Protein AF-0000000082576810 (afdb_homodimer)

InterPro domains:
  IPR002177 DNA-binding protein Dps [PIRSF005900] (5-161)
  IPR002177 DNA-binding protein Dps [PR01346] (44-60)
  IPR002177 DNA-binding protein Dps [PR01346] (68-84)
  IPR002177 DNA-binding protein Dps [PR01346] (140-158)
  IPR002177 DNA-binding protein Dps [PTHR42932] (6-163)
  IPR002177 DNA-binding protein Dps [cd01043] (24-160)
  IPR008331 Ferritin/DPS domain [PF00210] (24-158)
  IPR009078 Ferritin-like superfamily [SSF47240] (5-160)
  IPR012347 Ferritin-like [G3DSA:1.20.1260.10] (1-162)

Structure (mmCIF, N/CA/C/O backbone):
data_AF-0000000082576810-model_v1
#
loop_
_entity.id
_entity.type
_entity.pdbx_description
1 polymer 'Starvation-inducible DNA-binding protein'
#
loop_
_atom_site.group_PDB
_atom_site.id
_atom_site.type_symbol
_atom_site.label_atom_id
_atom_site.label_alt_id
_atom_site.label_comp_id
_atom_site.label_asym_id
_atom_site.label_entity_id
_atom_site.label_seq_id
_atom_site.pdbx_PDB_ins_code
_atom_site.Cartn_x
_atom_site.Cartn_y
_atom_site.Cartn_z
_atom_site.occupancy
_atom_site.B_iso_or_equiv
_atom_site.auth_seq_id
_atom_site.auth_comp_id
_atom_site.auth_asym_id
_atom_site.auth_atom_id
_atom_site.pdbx_PDB_model_num
ATOM 1 N N . MET A 1 1 ? -1.787 12.042 24.181 1 41.27 1 MET A N 1
ATOM 2 C CA . MET A 1 1 ? -1.319 11.95 22.801 1 41.27 1 MET A CA 1
ATOM 3 C C . MET A 1 1 ? -0.187 12.938 22.543 1 41.27 1 MET A C 1
ATOM 5 O O . MET A 1 1 ? -0.233 14.077 23.01 1 41.27 1 MET A O 1
ATOM 9 N N . ALA A 1 2 ? 1.013 12.496 22.437 1 51.39 2 ALA A N 1
ATOM 10 C CA . ALA A 1 2 ? 2.207 13.335 22.383 1 51.39 2 ALA A CA 1
ATOM 11 C C . ALA A 1 2 ? 2.024 14.488 21.4 1 51.39 2 ALA A C 1
ATOM 13 O O . ALA A 1 2 ? 1.321 14.35 20.396 1 51.39 2 ALA A O 1
ATOM 14 N N . ASP A 1 3 ? 2.165 15.624 21.831 1 74.78 3 ASP A N 1
ATOM 15 C CA . ASP A 1 3 ? 2.105 16.857 21.053 1 74.78 3 ASP A CA 1
ATOM 16 C C . ASP A 1 3 ? 2.85 16.707 19.728 1 74.78 3 ASP A C 1
ATOM 18 O O . ASP A 1 3 ? 3.91 16.081 19.674 1 74.78 3 ASP A O 1
ATOM 22 N N . THR A 1 4 ? 2.116 16.967 18.648 1 85.6 4 THR A N 1
ATOM 23 C CA . THR A 1 4 ? 2.743 16.996 17.331 1 85.6 4 THR A CA 1
ATOM 24 C C . THR A 1 4 ? 4.016 17.837 17.355 1 85.6 4 THR A C 1
ATOM 26 O O . THR A 1 4 ? 4.037 18.924 17.935 1 85.6 4 THR A O 1
ATOM 29 N N . ASN A 1 5 ? 5.098 17.292 16.844 1 89.56 5 ASN A N 1
ATOM 30 C CA . ASN A 1 5 ? 6.342 18.045 16.719 1 89.56 5 ASN A CA 1
ATOM 31 C C . ASN A 1 5 ? 6.107 19.416 16.092 1 89.56 5 ASN A C 1
ATOM 33 O O . ASN A 1 5 ? 5.365 19.538 15.115 1 89.56 5 ASN A O 1
ATOM 37 N N . ALA A 1 6 ? 6.665 20.428 16.656 1 89.07 6 ALA A N 1
ATOM 38 C CA . ALA A 1 6 ? 6.466 21.814 16.24 1 89.07 6 ALA A CA 1
ATOM 39 C C . ALA A 1 6 ? 6.733 21.982 14.747 1 89.07 6 ALA A C 1
ATOM 41 O O . ALA A 1 6 ? 6.08 22.788 14.081 1 89.07 6 ALA A O 1
ATOM 42 N N . ALA A 1 7 ? 7.652 21.188 14.205 1 88.99 7 ALA A N 1
ATOM 43 C CA . ALA A 1 7 ? 8.032 21.286 12.799 1 88.99 7 ALA A CA 1
ATOM 44 C C . ALA A 1 7 ? 6.885 20.855 11.889 1 88.99 7 ALA A C 1
ATOM 46 O O . ALA A 1 7 ? 6.867 21.187 10.702 1 88.99 7 ALA A O 1
ATOM 47 N N . LEU A 1 8 ? 5.934 20.176 12.481 1 92.68 8 LEU A N 1
ATOM 48 C CA . LEU A 1 8 ? 4.857 19.613 11.675 1 92.68 8 LEU A CA 1
ATOM 49 C C . LEU A 1 8 ? 3.532 20.304 11.978 1 92.68 8 LEU A C 1
ATOM 51 O O . LEU A 1 8 ? 2.483 19.893 11.476 1 92.68 8 LEU A O 1
ATOM 55 N N . ARG A 1 9 ? 3.578 21.342 12.681 1 89.71 9 ARG A N 1
ATOM 56 C CA . ARG A 1 9 ? 2.36 22.042 13.078 1 89.71 9 ARG A CA 1
ATOM 57 C C . ARG A 1 9 ? 1.916 23.022 11.998 1 89.71 9 ARG A C 1
ATOM 59 O O . ARG A 1 9 ? 2.03 24.238 12.171 1 89.71 9 ARG A O 1
ATOM 66 N N . THR A 1 10 ? 1.363 22.499 10.963 1 90.97 10 THR A N 1
ATOM 67 C CA . THR A 1 10 ? 0.823 23.337 9.898 1 90.97 10 THR A CA 1
ATOM 68 C C . THR A 1 10 ? -0.289 24.237 10.429 1 90.97 10 THR A C 1
ATOM 70 O O . THR A 1 10 ? -1.183 23.774 11.14 1 90.97 10 THR A O 1
ATOM 73 N N . PRO A 1 11 ? -0.239 25.536 10.136 1 91.94 11 PRO A N 1
ATOM 74 C CA . PRO A 1 11 ? -1.278 26.439 10.637 1 91.94 11 PRO A CA 1
ATOM 75 C C . PRO A 1 11 ? -2.671 26.076 10.128 1 91.94 11 PRO A C 1
ATOM 77 O O . PRO A 1 11 ? -2.82 25.647 8.981 1 91.94 11 PRO A O 1
ATOM 80 N N . THR A 1 12 ? -3.654 26.168 10.998 1 92.68 12 THR A N 1
ATOM 81 C CA . THR A 1 12 ? -5.059 25.934 10.683 1 92.68 12 THR A CA 1
ATOM 82 C C . THR A 1 12 ? -5.96 26.825 11.533 1 92.68 12 THR A C 1
ATOM 84 O O . THR A 1 12 ? -5.585 27.221 12.638 1 92.68 12 THR A O 1
ATOM 87 N N . ASP A 1 13 ? -7.072 27.222 10.934 1 93.89 13 ASP A N 1
ATOM 88 C CA . ASP A 1 13 ? -8.014 28.061 11.668 1 93.89 13 ASP A CA 1
ATOM 89 C C . ASP A 1 13 ? -8.951 27.215 12.527 1 93.89 13 ASP A C 1
ATOM 91 O O . ASP A 1 13 ? -9.79 27.752 13.252 1 93.89 13 ASP A O 1
ATOM 95 N N . LEU A 1 14 ? -8.824 25.889 12.463 1 93.15 14 LEU A N 1
ATOM 96 C CA . LEU A 1 14 ? -9.663 24.981 13.237 1 93.15 14 LEU A CA 1
ATOM 97 C C . LEU A 1 14 ? -9.187 24.902 14.684 1 93.15 14 LEU A C 1
ATOM 99 O O . LEU A 1 14 ? -7.986 24.986 14.952 1 93.15 14 LEU A O 1
ATOM 103 N N . ASN A 1 15 ? -10.168 24.693 15.509 1 92.67 15 ASN A N 1
ATOM 104 C CA . ASN A 1 15 ? -9.814 24.411 16.896 1 92.67 15 ASN A CA 1
ATOM 105 C C . ASN A 1 15 ? -8.946 23.161 17.01 1 92.67 15 ASN A C 1
ATOM 107 O O . ASN A 1 15 ? -9.243 22.135 16.396 1 92.67 15 ASN A O 1
ATOM 111 N N . ARG A 1 16 ? -7.997 23.206 17.815 1 88.37 16 ARG A N 1
ATOM 112 C CA . ARG A 1 16 ? -6.981 22.16 17.88 1 88.37 16 ARG A CA 1
ATOM 113 C C . ARG A 1 16 ? -7.595 20.825 18.287 1 88.37 16 ARG A C 1
ATOM 115 O O . ARG A 1 16 ? -7.29 19.788 17.693 1 88.37 16 ARG A O 1
ATOM 122 N N . ASN A 1 17 ? -8.416 20.848 19.265 1 88.7 17 ASN A N 1
ATOM 123 C CA . ASN A 1 17 ? -9.02 19.614 19.757 1 88.7 17 ASN A CA 1
ATOM 124 C C . ASN A 1 17 ? -9.948 18.992 18.718 1 88.7 17 ASN A C 1
ATOM 126 O O . ASN A 1 17 ? -9.985 17.769 18.566 1 88.7 17 ASN A O 1
ATOM 130 N N . ASP A 1 18 ? -10.659 19.802 18.049 1 92.52 18 ASP A N 1
ATOM 131 C CA . ASP A 1 18 ? -11.576 19.33 17.016 1 92.52 18 ASP A CA 1
ATOM 132 C C . ASP A 1 18 ? -10.813 18.767 15.819 1 92.52 18 ASP A C 1
ATOM 134 O O . ASP A 1 18 ? -11.168 17.711 15.291 1 92.52 18 ASP A O 1
ATOM 138 N N . ALA A 1 19 ? -9.74 19.476 15.471 1 93.29 19 ALA A N 1
ATOM 139 C CA . ALA A 1 19 ? -8.92 19.01 14.356 1 93.29 19 ALA A CA 1
ATOM 140 C C . ALA A 1 19 ? -8.294 17.653 14.663 1 93.29 19 ALA A C 1
ATOM 142 O O . ALA A 1 19 ? -8.142 16.816 13.771 1 93.29 19 ALA A O 1
ATOM 143 N N . LYS A 1 20 ? -8.023 17.446 15.894 1 95.39 20 LYS A N 1
ATOM 144 C CA . LYS A 1 20 ? -7.429 16.177 16.307 1 95.39 20 LYS A CA 1
ATOM 145 C C . LYS A 1 20 ? -8.434 15.035 16.187 1 95.39 20 LYS A C 1
ATOM 147 O O . LYS A 1 20 ? -8.077 13.927 15.783 1 95.39 20 LYS A O 1
ATOM 152 N N . SER A 1 21 ? -9.633 15.295 16.563 1 97.04 21 SER A N 1
ATOM 153 C CA . SER A 1 21 ? -10.67 14.274 16.447 1 97.04 21 SER A CA 1
ATOM 154 C C . SER A 1 21 ? -10.889 13.872 14.992 1 97.04 21 SER A C 1
ATOM 156 O O . SER A 1 21 ? -11.045 12.688 14.687 1 97.04 21 SER A O 1
ATOM 158 N N . VAL A 1 22 ? -10.86 14.829 14.091 1 98.26 22 VAL A N 1
ATOM 159 C CA . VAL A 1 22 ? -11.007 14.567 12.663 1 98.26 22 VAL A CA 1
ATOM 160 C C . VAL A 1 22 ? -9.813 13.759 12.16 1 98.26 22 VAL A C 1
ATOM 162 O O . VAL A 1 22 ? -9.981 12.778 11.432 1 98.26 22 VAL A O 1
ATOM 165 N N . ALA A 1 23 ? -8.653 14.152 12.568 1 98.33 23 ALA A N 1
ATOM 166 C CA . ALA A 1 23 ? -7.428 13.478 12.148 1 98.33 23 ALA A CA 1
ATOM 167 C C . ALA A 1 23 ? -7.424 12.019 12.594 1 98.33 23 ALA A C 1
ATOM 169 O O . ALA A 1 23 ? -7.013 11.134 11.84 1 98.33 23 ALA A O 1
ATOM 170 N N . ASP A 1 24 ? -7.885 11.808 13.8 1 98.3 24 ASP A N 1
ATOM 171 C CA . ASP A 1 24 ? -7.943 10.444 14.316 1 98.3 24 ASP A CA 1
ATOM 172 C C . ASP A 1 24 ? -8.883 9.58 13.479 1 98.3 24 ASP A C 1
ATOM 174 O O . ASP A 1 24 ? -8.558 8.436 13.153 1 98.3 24 ASP A O 1
ATOM 178 N N . ALA A 1 25 ? -9.995 10.105 13.156 1 98.67 25 ALA A N 1
ATOM 179 C CA . ALA A 1 25 ? -10.958 9.382 12.33 1 98.67 25 ALA A CA 1
ATOM 180 C C . ALA A 1 25 ? -10.399 9.126 10.933 1 98.67 25 ALA A C 1
ATOM 182 O O . ALA A 1 25 ? -10.547 8.028 10.39 1 98.67 25 ALA A O 1
ATOM 183 N N . LEU A 1 26 ? -9.732 10.122 10.358 1 98.85 26 LEU A N 1
ATOM 184 C CA . LEU A 1 26 ? -9.121 9.992 9.04 1 98.85 26 LEU A CA 1
ATOM 185 C C . LEU A 1 26 ? -8.024 8.933 9.052 1 98.85 26 LEU A C 1
ATOM 187 O O . LEU A 1 26 ? -7.92 8.13 8.122 1 98.85 26 LEU A O 1
ATOM 191 N N . ASN A 1 27 ? -7.225 8.919 10.069 1 98.82 27 ASN A N 1
ATOM 192 C CA . ASN A 1 27 ? -6.135 7.952 10.147 1 98.82 27 ASN A CA 1
ATOM 193 C C . ASN A 1 27 ? -6.659 6.526 10.291 1 98.82 27 ASN A C 1
ATOM 195 O O . ASN A 1 27 ? -6.069 5.587 9.755 1 98.82 27 ASN A O 1
ATOM 199 N N . SER A 1 28 ? -7.736 6.395 11.056 1 98.73 28 SER A N 1
ATOM 200 C CA . SER A 1 28 ? -8.369 5.083 11.138 1 98.73 28 SER A CA 1
ATOM 201 C C . SER A 1 28 ? -8.875 4.627 9.773 1 98.73 28 SER A C 1
ATOM 203 O O . SER A 1 28 ? -8.648 3.484 9.371 1 98.73 28 SER A O 1
ATOM 205 N N . ALA A 1 29 ? -9.522 5.504 9.08 1 98.88 29 ALA A N 1
ATOM 206 C CA . ALA A 1 29 ? -10.026 5.191 7.745 1 98.88 29 ALA A CA 1
ATOM 207 C C . ALA A 1 29 ? -8.881 4.893 6.782 1 98.88 29 ALA A C 1
ATOM 209 O O . ALA A 1 29 ? -8.986 3.996 5.942 1 98.88 29 ALA A O 1
ATOM 210 N N . LEU A 1 30 ? -7.786 5.672 6.856 1 98.92 30 LEU A N 1
ATOM 211 C CA . LEU A 1 30 ? -6.616 5.462 6.01 1 98.92 30 LEU A CA 1
ATOM 212 C C . LEU A 1 30 ? -6.027 4.073 6.232 1 98.92 30 LEU A C 1
ATOM 214 O O . LEU A 1 30 ? -5.7 3.372 5.272 1 98.92 30 LEU A O 1
ATOM 218 N N . ALA A 1 31 ? -5.928 3.646 7.474 1 98.91 31 ALA A N 1
ATOM 219 C CA . ALA A 1 31 ? -5.425 2.312 7.789 1 98.91 31 ALA A CA 1
ATOM 220 C C . ALA A 1 31 ? -6.316 1.232 7.181 1 98.91 31 ALA A C 1
ATOM 222 O O . ALA A 1 31 ? -5.82 0.262 6.603 1 98.91 31 ALA A O 1
ATOM 223 N N . ASP A 1 32 ? -7.597 1.469 7.301 1 98.9 32 ASP A N 1
ATOM 224 C CA . ASP A 1 32 ? -8.545 0.517 6.729 1 98.9 32 ASP A CA 1
ATOM 225 C C . ASP A 1 32 ? -8.457 0.503 5.205 1 98.9 32 ASP A C 1
ATOM 227 O O . ASP A 1 32 ? -8.646 -0.54 4.576 1 98.9 32 ASP A O 1
ATOM 231 N N . CYS A 1 33 ? -8.215 1.635 4.581 1 98.92 33 CYS A N 1
ATOM 232 C CA . CYS A 1 33 ? -8.038 1.674 3.134 1 98.92 33 CYS A CA 1
ATOM 233 C C . CYS A 1 33 ? -6.839 0.835 2.708 1 98.92 33 CYS A C 1
ATOM 235 O O . CYS A 1 33 ? -6.92 0.073 1.743 1 98.92 33 CYS A O 1
ATOM 237 N N . PHE A 1 34 ? -5.728 0.928 3.403 1 98.9 34 PHE A N 1
ATOM 238 C CA . PHE A 1 34 ? -4.556 0.128 3.069 1 98.9 34 PHE A CA 1
ATOM 239 C C . PHE A 1 34 ? -4.836 -1.356 3.277 1 98.9 34 PHE A C 1
ATOM 241 O O . PHE A 1 34 ? -4.443 -2.188 2.457 1 98.9 34 PHE A O 1
ATOM 248 N N . ALA A 1 35 ? -5.503 -1.703 4.365 1 98.88 35 ALA A N 1
ATOM 249 C CA . ALA A 1 35 ? -5.856 -3.095 4.628 1 98.88 35 ALA A CA 1
ATOM 250 C C . ALA A 1 35 ? -6.771 -3.645 3.538 1 98.88 35 ALA A C 1
ATOM 252 O O . ALA A 1 35 ? -6.568 -4.761 3.052 1 98.88 35 ALA A O 1
ATOM 253 N N . LEU A 1 36 ? -7.779 -2.862 3.191 1 98.93 36 LEU A N 1
ATOM 254 C CA . LEU A 1 36 ? -8.727 -3.287 2.166 1 98.93 36 LEU A CA 1
ATOM 255 C C . LEU A 1 36 ? -8.046 -3.392 0.806 1 98.93 36 LEU A C 1
ATOM 257 O O . LEU A 1 36 ? -8.326 -4.314 0.036 1 98.93 36 LEU A O 1
ATOM 261 N N . TYR A 1 37 ? -7.184 -2.43 0.476 1 98.91 37 TYR A N 1
ATOM 262 C CA . TYR A 1 37 ? -6.416 -2.487 -0.763 1 98.91 37 TYR A CA 1
ATOM 263 C C . TYR A 1 37 ? -5.648 -3.799 -0.868 1 98.91 37 TYR A C 1
ATOM 265 O O . TYR A 1 37 ? -5.748 -4.505 -1.875 1 98.91 37 TYR A O 1
ATOM 273 N N . LEU A 1 38 ? -4.935 -4.096 0.193 1 98.88 38 LEU A N 1
ATOM 274 C CA . LEU A 1 38 ? -4.081 -5.277 0.126 1 98.88 38 LEU A CA 1
ATOM 275 C C . LEU A 1 38 ? -4.918 -6.55 0.069 1 98.88 38 LEU A C 1
ATOM 277 O O . LEU A 1 38 ? -4.568 -7.497 -0.64 1 98.88 38 LEU A O 1
ATOM 281 N N . LYS A 1 39 ? -6.013 -6.643 0.817 1 98.87 39 LYS A N 1
ATOM 282 C CA . LYS A 1 39 ? -6.896 -7.804 0.743 1 98.87 39 LYS A CA 1
ATOM 283 C C . LYS A 1 39 ? -7.471 -7.969 -0.661 1 98.87 39 LYS A C 1
ATOM 285 O O . LYS A 1 39 ? -7.567 -9.087 -1.171 1 98.87 39 LYS A O 1
ATOM 290 N N . THR A 1 40 ? -7.862 -6.837 -1.238 1 98.92 40 THR A N 1
ATOM 291 C CA . THR A 1 40 ? -8.409 -6.87 -2.589 1 98.92 40 THR A CA 1
ATOM 292 C C . THR A 1 40 ? -7.371 -7.386 -3.581 1 98.92 40 THR A C 1
ATOM 294 O O . THR A 1 40 ? -7.684 -8.209 -4.444 1 98.92 40 THR A O 1
ATOM 297 N N . LYS A 1 41 ? -6.13 -6.935 -3.472 1 98.87 41 LYS A N 1
ATOM 298 C CA . LYS A 1 41 ? -5.057 -7.427 -4.331 1 98.87 41 LYS A CA 1
ATOM 299 C C . LYS A 1 41 ? -4.753 -8.895 -4.044 1 98.87 41 LYS A C 1
ATOM 301 O O . LYS A 1 41 ? -4.493 -9.672 -4.965 1 98.87 41 LYS A O 1
ATOM 306 N N . ASN A 1 42 ? -4.746 -9.257 -2.74 1 98.8 42 ASN A N 1
ATOM 307 C CA . ASN A 1 42 ? -4.615 -10.665 -2.381 1 98.8 42 ASN A CA 1
ATOM 308 C C . ASN A 1 42 ? -5.621 -11.531 -3.133 1 98.8 42 ASN A C 1
ATOM 310 O O . ASN A 1 42 ? -5.246 -12.522 -3.762 1 98.8 42 ASN A O 1
ATOM 314 N N . PHE A 1 43 ? -6.868 -11.14 -3.107 1 98.79 43 PHE A N 1
ATOM 315 C CA . PHE A 1 43 ? -7.921 -11.895 -3.775 1 98.79 43 PHE A CA 1
ATOM 316 C C . PHE A 1 43 ? -7.756 -11.831 -5.289 1 98.79 43 PHE A C 1
ATOM 318 O O . PHE A 1 43 ? -7.98 -12.823 -5.985 1 98.79 43 PHE A O 1
ATOM 325 N N . HIS A 1 44 ? -7.353 -10.703 -5.819 1 98.77 44 HIS A N 1
ATOM 326 C CA . HIS A 1 44 ? -7.003 -10.562 -7.228 1 98.77 44 HIS A CA 1
ATOM 327 C C . HIS A 1 44 ? -5.929 -11.567 -7.631 1 98.77 44 HIS A C 1
ATOM 329 O O . HIS A 1 44 ? -6.056 -12.239 -8.657 1 98.77 44 HIS A O 1
ATOM 335 N N . TRP A 1 45 ? -4.898 -11.758 -6.822 1 98.56 45 TRP A N 1
ATOM 336 C CA . TRP A 1 45 ? -3.756 -12.606 -7.147 1 98.56 45 TRP A CA 1
ATOM 337 C C . TRP A 1 45 ? -4.115 -14.081 -7.003 1 98.56 45 TRP A C 1
ATOM 339 O O . TRP A 1 45 ? -3.539 -14.935 -7.681 1 98.56 45 TRP A O 1
ATOM 349 N N . HIS A 1 46 ? -5.146 -14.396 -6.188 1 98.2 46 HIS A N 1
ATOM 350 C CA . HIS A 1 46 ? -5.34 -15.796 -5.829 1 98.2 46 HIS A CA 1
ATOM 351 C C . HIS A 1 46 ? -6.7 -16.302 -6.299 1 98.2 46 HIS A C 1
ATOM 353 O O . HIS A 1 46 ? -7.095 -17.424 -5.975 1 98.2 46 HIS A O 1
ATOM 359 N N . VAL A 1 47 ? -7.423 -15.447 -6.994 1 97.5 47 VAL A N 1
ATOM 360 C CA . VAL A 1 47 ? -8.703 -15.897 -7.532 1 97.5 47 VAL A CA 1
ATOM 361 C C . VAL A 1 47 ? -8.47 -16.986 -8.578 1 97.5 47 VAL A C 1
ATOM 363 O O . VAL A 1 47 ? -7.522 -16.908 -9.363 1 97.5 47 VAL A O 1
ATOM 366 N N . SER A 1 48 ? -9.279 -17.984 -8.53 1 95.41 48 SER A N 1
ATOM 367 C CA . SER A 1 48 ? -9.201 -19.14 -9.418 1 95.41 48 SER A CA 1
ATOM 368 C C . SER A 1 48 ? -10.591 -19.641 -9.796 1 95.41 48 SER A C 1
ATOM 370 O O . SER A 1 48 ? -11.541 -19.495 -9.024 1 95.41 48 SER A O 1
ATOM 372 N N . GLY A 1 49 ? -10.71 -20.172 -11.047 1 92.96 49 GLY A N 1
ATOM 373 C CA . GLY A 1 49 ? -11.968 -20.774 -11.458 1 92.96 49 GLY A CA 1
ATOM 374 C C . GLY A 1 49 ? -12.528 -20.175 -12.734 1 92.96 49 GLY A C 1
ATOM 375 O O . GLY A 1 49 ? -11.878 -19.347 -13.375 1 92.96 49 GLY A O 1
ATOM 376 N N . PRO A 1 50 ? -13.706 -20.533 -13.213 1 91.87 50 PRO A N 1
ATOM 377 C CA . PRO A 1 50 ? -14.25 -20.211 -14.534 1 91.87 50 PRO A CA 1
ATOM 378 C C . PRO A 1 50 ? -14.422 -18.709 -14.751 1 91.87 50 PRO A C 1
ATOM 380 O O . PRO A 1 50 ? -14.375 -18.237 -15.89 1 91.87 50 PRO A O 1
ATOM 383 N N . HIS A 1 51 ? -14.629 -17.926 -13.744 1 92 51 HIS A N 1
ATOM 384 C CA . HIS A 1 51 ? -14.795 -16.483 -13.88 1 92 51 HIS A CA 1
ATOM 385 C C . HIS A 1 51 ? -13.51 -15.744 -13.52 1 92 51 HIS A C 1
ATOM 387 O O . HIS A 1 51 ? -13.554 -14.597 -13.071 1 92 51 HIS A O 1
ATOM 393 N N . PHE A 1 52 ? -12.469 -16.371 -13.768 1 95.23 52 PHE A N 1
ATOM 394 C CA . PHE A 1 52 ? -11.165 -15.838 -13.389 1 95.23 52 PHE A CA 1
ATOM 395 C C . PHE A 1 52 ? -10.952 -14.452 -13.987 1 95.23 52 PHE A C 1
ATOM 397 O O . PHE A 1 52 ? -10.664 -13.496 -13.263 1 95.23 52 PHE A O 1
ATOM 404 N N . ARG A 1 53 ? -11.059 -14.338 -15.262 1 96.12 53 ARG A N 1
ATOM 405 C CA . ARG A 1 53 ? -10.717 -13.082 -15.923 1 96.12 53 ARG A CA 1
ATOM 406 C C . ARG A 1 53 ? -11.597 -11.943 -15.42 1 96.12 53 ARG A C 1
ATOM 408 O O . ARG A 1 53 ? -11.101 -10.856 -15.115 1 96.12 53 ARG A O 1
ATOM 415 N N . ASP A 1 54 ? -12.89 -12.182 -15.293 1 96.73 54 ASP A N 1
ATOM 416 C CA . ASP A 1 54 ? -13.83 -11.148 -14.871 1 96.73 54 ASP A CA 1
ATOM 417 C C . ASP A 1 54 ? -13.525 -10.674 -13.451 1 96.73 54 ASP A C 1
ATOM 419 O O . ASP A 1 54 ? -13.423 -9.472 -13.201 1 96.73 54 ASP A O 1
ATOM 423 N N . TYR A 1 55 ? -13.328 -11.632 -12.542 1 97.5 55 TYR A N 1
ATOM 424 C CA . TYR A 1 55 ? -13.053 -11.278 -11.154 1 97.5 55 TYR A CA 1
ATOM 425 C C . TYR A 1 55 ? -11.666 -10.662 -11.011 1 97.5 55 TYR A C 1
ATOM 427 O O . TYR A 1 55 ? -11.477 -9.714 -10.246 1 97.5 55 TYR A O 1
ATOM 435 N N . HIS A 1 56 ? -10.737 -11.213 -11.76 1 98.17 56 HIS A N 1
ATOM 436 C CA . HIS A 1 56 ? -9.373 -10.695 -11.743 1 98.17 56 HIS A CA 1
ATOM 437 C C . HIS A 1 56 ? -9.341 -9.218 -12.123 1 98.17 56 HIS A C 1
ATOM 439 O O . HIS A 1 56 ? -8.736 -8.405 -11.42 1 98.17 56 HIS A O 1
ATOM 445 N N . LEU A 1 57 ? -10.055 -8.81 -13.146 1 98.23 57 LEU A N 1
ATOM 446 C CA . LEU A 1 57 ? -10.082 -7.434 -13.631 1 98.23 57 LEU A CA 1
ATOM 447 C C . LEU A 1 57 ? -10.903 -6.546 -12.702 1 98.23 57 LEU A C 1
ATOM 449 O O . LEU A 1 57 ? -10.513 -5.412 -12.416 1 98.23 57 LEU A O 1
ATOM 453 N N . LEU A 1 58 ? -12.02 -7.036 -12.231 1 98.47 58 LEU A N 1
ATOM 454 C CA . LEU A 1 58 ? -12.871 -6.292 -11.309 1 98.47 58 LEU A CA 1
ATOM 455 C C . LEU A 1 58 ? -12.103 -5.908 -10.049 1 98.47 58 LEU A C 1
ATOM 457 O O . LEU A 1 58 ? -12.136 -4.751 -9.625 1 98.47 58 LEU A O 1
ATOM 461 N N . LEU A 1 59 ? -11.379 -6.868 -9.522 1 98.75 59 LEU A N 1
ATOM 462 C CA . LEU A 1 59 ? -10.684 -6.645 -8.259 1 98.75 59 LEU A CA 1
ATOM 463 C C . LEU A 1 59 ? -9.472 -5.741 -8.458 1 98.75 59 LEU A C 1
ATOM 465 O O . LEU A 1 59 ? -9.129 -4.952 -7.575 1 98.75 59 LEU A O 1
ATOM 469 N N . ASP A 1 60 ? -8.87 -5.812 -9.597 1 98.69 60 ASP A N 1
ATOM 470 C CA . ASP A 1 60 ? -7.78 -4.891 -9.907 1 98.69 60 ASP A CA 1
ATOM 471 C C . ASP A 1 60 ? -8.28 -3.45 -9.969 1 98.69 60 ASP A C 1
ATOM 473 O O . ASP A 1 60 ? -7.655 -2.546 -9.41 1 98.69 60 ASP A O 1
ATOM 477 N N . ASP A 1 61 ? -9.41 -3.211 -10.602 1 98.65 61 ASP A N 1
ATOM 478 C CA . ASP A 1 61 ? -10.014 -1.887 -10.712 1 98.65 61 ASP A CA 1
ATOM 479 C C . ASP A 1 61 ? -10.387 -1.338 -9.337 1 98.65 61 ASP A C 1
ATOM 481 O O . ASP A 1 61 ? -10.144 -0.165 -9.046 1 98.65 61 ASP A O 1
ATOM 485 N N . GLN A 1 62 ? -10.949 -2.185 -8.547 1 98.86 62 GLN A N 1
ATOM 486 C CA . GLN A 1 62 ? -11.365 -1.744 -7.22 1 98.86 62 GLN A CA 1
ATOM 487 C C . GLN A 1 62 ? -10.158 -1.427 -6.342 1 98.86 62 GLN A C 1
ATOM 489 O O . GLN A 1 62 ? -10.171 -0.452 -5.588 1 98.86 62 GLN A O 1
ATOM 494 N N . ALA A 1 63 ? -9.109 -2.263 -6.451 1 98.83 63 ALA A N 1
ATOM 495 C CA . ALA A 1 63 ? -7.887 -1.984 -5.701 1 98.83 63 ALA A CA 1
ATOM 496 C C . ALA A 1 63 ? -7.296 -0.634 -6.097 1 98.83 63 ALA A C 1
ATOM 498 O O . ALA A 1 63 ? -6.862 0.136 -5.237 1 98.83 63 ALA A O 1
ATOM 499 N N . ALA A 1 64 ? -7.288 -0.337 -7.38 1 98.51 64 ALA A N 1
ATOM 500 C CA . ALA A 1 64 ? -6.757 0.932 -7.871 1 98.51 64 ALA A CA 1
ATOM 501 C C . ALA A 1 64 ? -7.557 2.11 -7.324 1 98.51 64 ALA A C 1
ATOM 503 O O . ALA A 1 64 ? -6.988 3.146 -6.971 1 98.51 64 ALA A O 1
ATOM 504 N N . GLN A 1 65 ? -8.863 1.975 -7.274 1 98.7 65 GLN A N 1
ATOM 505 C CA . GLN A 1 65 ? -9.726 3.032 -6.756 1 98.7 65 GLN A CA 1
ATOM 506 C C . GLN A 1 65 ? -9.462 3.28 -5.274 1 98.7 65 GLN A C 1
ATOM 508 O O . GLN A 1 65 ? -9.38 4.43 -4.837 1 98.7 65 GLN A O 1
ATOM 513 N N . ILE A 1 66 ? -9.296 2.189 -4.486 1 98.84 66 ILE A N 1
ATOM 514 C CA . ILE A 1 66 ? -9.035 2.302 -3.055 1 98.84 66 ILE A CA 1
ATOM 515 C C . ILE A 1 66 ? -7.688 2.986 -2.828 1 98.84 66 ILE A C 1
ATOM 517 O O . ILE A 1 66 ? -7.588 3.927 -2.038 1 98.84 66 ILE A O 1
ATOM 521 N N . TYR A 1 67 ? -6.699 2.526 -3.566 1 98.53 67 TYR A N 1
ATOM 522 C CA . TYR A 1 67 ? -5.37 3.121 -3.479 1 98.53 67 TYR A CA 1
ATOM 523 C C . TYR A 1 67 ? -5.413 4.603 -3.829 1 98.53 67 TYR A C 1
ATOM 525 O O . TYR A 1 67 ? -4.699 5.41 -3.229 1 98.53 67 TYR A O 1
ATOM 533 N N . GLY A 1 68 ? -6.216 5.02 -4.726 1 98.27 68 GLY A N 1
ATOM 534 C CA . GLY A 1 68 ? -6.276 6.357 -5.295 1 98.27 68 GLY A CA 1
ATOM 535 C C . GLY A 1 68 ? -6.661 7.42 -4.284 1 98.27 68 GLY A C 1
ATOM 536 O O . GLY A 1 68 ? -6.39 8.605 -4.487 1 98.27 68 GLY A O 1
ATOM 537 N N . ILE A 1 69 ? -7.213 7.03 -3.128 1 98.31 69 ILE A N 1
ATOM 538 C CA . ILE A 1 69 ? -7.675 8.06 -2.204 1 98.31 69 ILE A CA 1
ATOM 539 C C . ILE A 1 69 ? -6.75 8.119 -0.991 1 98.31 69 ILE A C 1
ATOM 541 O O . ILE A 1 69 ? -6.878 9.008 -0.147 1 98.31 69 ILE A O 1
ATOM 545 N N . THR A 1 70 ? -5.779 7.222 -0.845 1 98.71 70 THR A N 1
ATOM 546 C CA . THR A 1 70 ? -4.95 7.116 0.351 1 98.71 70 THR A CA 1
ATOM 547 C C . THR A 1 70 ? -4.117 8.38 0.545 1 98.71 70 THR A C 1
ATOM 549 O O . THR A 1 70 ? -4.039 8.914 1.654 1 98.71 70 THR A O 1
ATOM 552 N N . ASP A 1 71 ? -3.574 8.863 -0.569 1 98.61 71 ASP A N 1
ATOM 553 C CA . ASP A 1 71 ? -2.749 10.063 -0.469 1 98.61 71 ASP A CA 1
ATOM 554 C C . ASP A 1 71 ? -3.588 11.274 -0.067 1 98.61 71 ASP A C 1
ATOM 556 O O . ASP A 1 71 ? -3.151 12.098 0.739 1 98.61 71 ASP A O 1
ATOM 560 N N . ALA A 1 72 ? -4.779 11.409 -0.637 1 98.57 72 ALA A N 1
ATOM 561 C CA . ALA A 1 72 ? -5.671 12.52 -0.311 1 98.57 72 ALA A CA 1
ATOM 562 C C . ALA A 1 72 ? -6.046 12.506 1.168 1 98.57 72 ALA A C 1
ATOM 564 O O . ALA A 1 72 ? -6.107 13.558 1.809 1 98.57 72 ALA A O 1
ATOM 565 N N . ILE A 1 73 ? -6.262 11.34 1.736 1 98.84 73 ILE A N 1
ATOM 566 C CA . ILE A 1 73 ? -6.603 11.224 3.15 1 98.84 73 ILE A CA 1
ATOM 567 C C . ILE A 1 73 ? -5.423 11.682 4.004 1 98.84 73 ILE A C 1
ATOM 569 O O . ILE A 1 73 ? -5.585 12.511 4.903 1 98.84 73 ILE A O 1
ATOM 573 N N . ALA A 1 74 ? -4.261 11.147 3.713 1 98.82 74 ALA A N 1
ATOM 574 C CA . ALA A 1 74 ? -3.074 11.469 4.502 1 98.82 74 ALA A CA 1
ATOM 575 C C . ALA A 1 74 ? -2.759 12.961 4.435 1 98.82 74 ALA A C 1
ATOM 577 O O . ALA A 1 74 ? -2.445 13.581 5.454 1 98.82 74 ALA A O 1
ATOM 578 N N . GLU A 1 75 ? -2.881 13.533 3.283 1 98.35 75 GLU A N 1
ATOM 579 C CA . GLU A 1 75 ? -2.551 14.945 3.12 1 98.35 75 GLU A CA 1
ATOM 580 C C . GLU A 1 75 ? -3.6 15.837 3.779 1 98.35 75 GLU A C 1
ATOM 582 O O . GLU A 1 75 ? -3.285 16.934 4.245 1 98.35 75 GLU A O 1
ATOM 587 N N . ARG A 1 76 ? -4.874 15.358 3.804 1 98.24 76 ARG A N 1
ATOM 588 C CA . ARG A 1 76 ? -5.883 16.108 4.545 1 98.24 76 ARG A CA 1
ATOM 589 C C . ARG A 1 76 ? -5.516 16.208 6.022 1 98.24 76 ARG A C 1
ATOM 591 O O . ARG A 1 76 ? -5.666 17.267 6.634 1 98.24 76 ARG A O 1
ATOM 598 N N . VAL A 1 77 ? -5.047 15.134 6.612 1 98.16 77 VAL A N 1
ATOM 599 C CA . VAL A 1 77 ? -4.609 15.12 8.003 1 98.16 77 VAL A CA 1
ATOM 600 C C . VAL A 1 77 ? -3.481 16.13 8.2 1 98.16 77 VAL A C 1
ATOM 602 O O . VAL A 1 77 ? -3.519 16.939 9.13 1 98.16 77 VAL A O 1
ATOM 605 N N . ARG A 1 78 ? -2.524 16.181 7.279 1 97.58 78 ARG A N 1
ATOM 606 C CA . ARG A 1 78 ? -1.347 17.035 7.396 1 97.58 78 ARG A CA 1
ATOM 607 C C . ARG A 1 78 ? -1.712 18.502 7.197 1 97.58 78 ARG A C 1
ATOM 609 O O . ARG A 1 78 ? -1.167 19.38 7.869 1 97.58 78 ARG A O 1
ATOM 616 N N . LYS A 1 79 ? -2.702 18.746 6.335 1 96.13 79 LYS A N 1
ATOM 617 C CA . LYS A 1 79 ? -3.13 20.111 6.043 1 96.13 79 LYS A CA 1
ATOM 618 C C . LYS A 1 79 ? -3.737 20.772 7.277 1 96.13 79 LYS A C 1
ATOM 620 O O . LYS A 1 79 ? -3.754 22 7.384 1 96.13 79 LYS A O 1
ATOM 625 N N . THR A 1 80 ? -4.154 20.001 8.26 1 95.34 80 THR A N 1
ATOM 626 C CA . THR A 1 80 ? -4.826 20.564 9.425 1 95.34 80 THR A CA 1
ATOM 627 C C . THR A 1 80 ? -3.92 20.508 10.652 1 95.34 80 THR A C 1
ATOM 629 O O . THR A 1 80 ? -4.399 20.557 11.787 1 95.34 80 THR A O 1
ATOM 632 N N . GLY A 1 81 ? -2.618 20.247 10.414 1 94.04 81 GLY A N 1
ATOM 633 C CA . GLY A 1 81 ? -1.614 20.398 11.455 1 94.04 81 GLY A CA 1
ATOM 634 C C . GLY A 1 81 ? -1.412 19.138 12.276 1 94.04 81 GLY A C 1
ATOM 635 O O . GLY A 1 81 ? -0.836 19.186 13.365 1 94.04 81 GLY A O 1
ATOM 636 N N . ASN A 1 82 ? -1.931 18.041 11.793 1 96.8 82 ASN A N 1
ATOM 637 C CA . ASN A 1 82 ? -1.806 16.772 12.503 1 96.8 82 ASN A CA 1
ATOM 638 C C . ASN A 1 82 ? -0.858 15.818 11.783 1 96.8 82 ASN A C 1
ATOM 640 O O . ASN A 1 82 ? -0.262 16.178 10.766 1 96.8 82 ASN A O 1
ATOM 644 N N . VAL A 1 83 ? -0.625 14.605 12.315 1 97.73 83 VAL A N 1
ATOM 645 C CA . VAL A 1 83 ? 0.283 13.624 11.729 1 97.73 83 VAL A CA 1
ATOM 646 C C . VAL A 1 83 ? -0.506 12.402 11.265 1 97.73 83 VAL A C 1
ATOM 648 O O . VAL A 1 83 ? -1.575 12.104 11.804 1 97.73 83 VAL A O 1
ATOM 651 N N . THR A 1 84 ? 0.021 11.747 10.292 1 98.36 84 THR A N 1
ATOM 652 C CA . THR A 1 84 ? -0.668 10.604 9.702 1 98.36 84 THR A CA 1
ATOM 653 C C . THR A 1 84 ? 0.199 9.351 9.779 1 98.36 84 THR A C 1
ATOM 655 O O . THR A 1 84 ? 1.179 9.313 10.525 1 98.36 84 THR A O 1
ATOM 658 N N . LEU A 1 85 ? -0.164 8.295 9.097 1 98.59 85 LEU A N 1
ATOM 659 C CA . LEU A 1 85 ? 0.444 6.972 9.198 1 98.59 85 LEU A CA 1
ATOM 660 C C . LEU A 1 85 ? 1.913 7.016 8.794 1 98.59 85 LEU A C 1
ATOM 662 O O . LEU A 1 85 ? 2.304 7.82 7.944 1 98.59 85 LEU A O 1
ATOM 666 N N . ARG A 1 86 ? 2.666 6.028 9.328 1 98.61 86 ARG A N 1
ATOM 667 C CA . ARG A 1 86 ? 4.111 6.13 9.152 1 98.61 86 ARG A CA 1
ATOM 668 C C . ARG A 1 86 ? 4.689 4.83 8.602 1 98.61 86 ARG A C 1
ATOM 670 O O . ARG A 1 86 ? 5.781 4.823 8.031 1 98.61 86 ARG A O 1
ATOM 677 N N . SER A 1 87 ? 4.006 3.695 8.85 1 98.72 87 SER A N 1
ATOM 678 C CA . SER A 1 87 ? 4.652 2.428 8.521 1 98.72 87 SER A CA 1
ATOM 679 C C . SER A 1 87 ? 3.632 1.299 8.418 1 98.72 87 SER A C 1
ATOM 681 O O . SER A 1 87 ? 2.452 1.491 8.721 1 98.72 87 SER A O 1
ATOM 683 N N . ILE A 1 88 ? 4.125 0.105 7.998 1 98.79 88 ILE A N 1
ATOM 684 C CA . ILE A 1 88 ? 3.324 -1.114 7.979 1 98.79 88 ILE A CA 1
ATOM 685 C C . ILE A 1 88 ? 2.839 -1.435 9.391 1 98.79 88 ILE A C 1
ATOM 687 O O . ILE A 1 88 ? 1.668 -1.763 9.592 1 98.79 88 ILE A O 1
ATOM 691 N N . GLY A 1 89 ? 3.736 -1.345 10.339 1 98.62 89 GLY A N 1
ATOM 692 C CA . GLY A 1 89 ? 3.348 -1.582 11.721 1 98.62 89 GLY A CA 1
ATOM 693 C C . GLY A 1 89 ? 2.304 -0.603 12.223 1 98.62 89 GLY A C 1
ATOM 694 O O . GLY A 1 89 ? 1.416 -0.975 12.993 1 98.62 89 GLY A O 1
ATOM 695 N N . ASP A 1 90 ? 2.42 0.634 11.839 1 98.66 90 ASP A N 1
ATOM 696 C CA . ASP A 1 90 ? 1.444 1.649 12.222 1 98.66 90 ASP A CA 1
ATOM 697 C C . ASP A 1 90 ? 0.065 1.327 11.652 1 98.66 90 ASP A C 1
ATOM 699 O O . ASP A 1 90 ? -0.943 1.43 12.355 1 98.66 90 ASP A O 1
ATOM 703 N N . ILE A 1 91 ? -0.009 0.886 10.358 1 98.81 91 ILE A N 1
ATOM 704 C CA . ILE A 1 91 ? -1.261 0.447 9.75 1 98.81 91 ILE A CA 1
ATOM 705 C C . ILE A 1 91 ? -1.85 -0.708 10.557 1 98.81 91 ILE A C 1
ATOM 707 O O . ILE A 1 91 ? -3.028 -0.683 10.92 1 98.81 91 ILE A O 1
ATOM 711 N N . ALA A 1 92 ? -1.009 -1.668 10.896 1 98.62 92 ALA A N 1
ATOM 712 C CA . ALA A 1 92 ? -1.453 -2.872 11.595 1 98.62 92 ALA A CA 1
ATOM 713 C C . ALA A 1 92 ? -2.054 -2.526 12.954 1 98.62 92 ALA A C 1
ATOM 715 O O . ALA A 1 92 ? -2.995 -3.181 13.409 1 98.62 92 ALA A O 1
ATOM 716 N N . ARG A 1 93 ? -1.568 -1.558 13.586 1 98.07 93 ARG A N 1
ATOM 717 C CA . ARG A 1 93 ? -2.036 -1.171 14.913 1 98.07 93 ARG A CA 1
ATOM 718 C C . ARG A 1 93 ? -3.349 -0.401 14.827 1 98.07 93 ARG A C 1
ATOM 720 O O . ARG A 1 93 ? -4.114 -0.357 15.793 1 98.07 93 ARG A O 1
ATOM 727 N N . ARG A 1 94 ? -3.67 0.15 13.683 1 98.21 94 ARG A N 1
ATOM 728 C CA . ARG A 1 94 ? -4.785 1.089 13.613 1 98.21 94 ARG A CA 1
ATOM 729 C C . ARG A 1 94 ? -5.95 0.498 12.827 1 98.21 94 ARG A C 1
ATOM 731 O O . ARG A 1 94 ? -7.093 0.933 12.98 1 98.21 94 ARG A O 1
ATOM 738 N N . GLN A 1 95 ? -5.606 -0.426 11.873 1 98.59 95 GLN A N 1
ATOM 739 C CA . GLN A 1 95 ? -6.669 -0.958 11.026 1 98.59 95 GLN A CA 1
ATOM 740 C C . GLN A 1 95 ? -7.718 -1.691 11.855 1 98.59 95 GLN A C 1
ATOM 742 O O . GLN A 1 95 ? -7.386 -2.356 12.839 1 98.59 95 GLN A O 1
ATOM 747 N N . THR A 1 96 ? -8.928 -1.612 11.472 1 98.48 96 THR A N 1
ATOM 748 C CA . THR A 1 96 ? -10.019 -2.328 12.123 1 98.48 96 THR A CA 1
ATOM 749 C C . THR A 1 96 ? -10.469 -3.516 11.277 1 98.48 96 THR A C 1
ATOM 751 O O . THR A 1 96 ? -11.125 -4.43 11.78 1 98.48 96 THR A O 1
ATOM 754 N N . LEU A 1 97 ? -10.155 -3.487 9.988 1 98.63 97 LEU A N 1
ATOM 755 C CA . LEU A 1 97 ? -10.447 -4.624 9.121 1 98.63 97 LEU A CA 1
ATOM 756 C C . LEU A 1 97 ? -9.462 -5.762 9.367 1 98.63 97 LEU A C 1
ATOM 758 O O . LEU A 1 97 ? -8.251 -5.538 9.431 1 98.63 97 LEU A O 1
ATOM 762 N N . THR A 1 98 ? -9.962 -6.921 9.484 1 98.16 98 THR A N 1
ATOM 763 C CA . THR A 1 98 ? -9.137 -8.075 9.825 1 98.16 98 THR A CA 1
ATOM 764 C C . THR A 1 98 ? -8.4 -8.595 8.595 1 98.16 98 THR A C 1
ATOM 766 O O . THR A 1 98 ? -8.966 -8.649 7.501 1 98.16 98 THR A O 1
ATOM 769 N N . ASP A 1 99 ? -7.205 -9.066 8.812 1 98.28 99 ASP A N 1
ATOM 770 C CA . ASP A 1 99 ? -6.441 -9.751 7.774 1 98.28 99 ASP A CA 1
ATOM 771 C C . ASP A 1 99 ? -7.099 -11.075 7.39 1 98.28 99 ASP A C 1
ATOM 773 O O . ASP A 1 99 ? -7.773 -11.7 8.212 1 98.28 99 ASP A O 1
ATOM 777 N N . ASN A 1 100 ? -6.994 -11.467 6.197 1 98.59 100 ASN A N 1
ATOM 778 C CA . ASN A 1 100 ? -7.302 -12.818 5.738 1 98.59 100 ASN A CA 1
ATOM 779 C C . ASN A 1 100 ? -6.067 -13.512 5.171 1 98.59 100 ASN A C 1
ATOM 781 O O . ASN A 1 100 ? -5.614 -13.184 4.073 1 98.59 100 ASN A O 1
ATOM 785 N N . ASP A 1 101 ? -5.541 -14.484 5.897 1 97.52 101 ASP A N 1
ATOM 786 C CA . ASP A 1 101 ? -4.31 -15.167 5.512 1 97.52 101 ASP A CA 1
ATOM 787 C C . ASP A 1 101 ? -4.579 -16.628 5.158 1 97.52 101 ASP A C 1
ATOM 789 O O . ASP A 1 101 ? -3.672 -17.461 5.208 1 97.52 101 ASP A O 1
ATOM 793 N N . ALA A 1 102 ? -5.868 -16.953 4.909 1 97.44 102 ALA A N 1
ATOM 794 C CA . ALA A 1 102 ? -6.228 -18.327 4.569 1 97.44 102 ALA A CA 1
ATOM 795 C C . ALA A 1 102 ? -5.454 -18.811 3.347 1 97.44 102 ALA A C 1
ATOM 797 O O . ALA A 1 102 ? -5.195 -18.038 2.421 1 97.44 102 ALA A O 1
ATOM 798 N N . ASP A 1 103 ? -5.163 -20.104 3.322 1 95.97 103 ASP A N 1
ATOM 799 C CA . ASP A 1 103 ? -4.409 -20.698 2.223 1 95.97 103 ASP A CA 1
ATOM 800 C C . ASP A 1 103 ? -5.198 -20.634 0.917 1 95.97 103 ASP A C 1
ATOM 802 O O . ASP A 1 103 ? -4.612 -20.592 -0.167 1 95.97 103 ASP A O 1
ATOM 806 N N . TYR A 1 104 ? -6.492 -20.714 1.14 1 96.5 104 TYR A N 1
ATOM 807 C CA . TYR A 1 104 ? -7.383 -20.629 -0.012 1 96.5 104 TYR A CA 1
ATOM 808 C C . TYR A 1 104 ? -8.725 -20.023 0.38 1 96.5 104 TYR A C 1
ATOM 810 O O . TYR A 1 104 ? -9.267 -20.334 1.443 1 96.5 104 TYR A O 1
ATOM 818 N N . VAL A 1 105 ? -9.241 -19.158 -0.469 1 97.46 105 VAL A N 1
ATOM 819 C CA . VAL A 1 105 ? -10.573 -18.575 -0.35 1 97.46 105 VAL A CA 1
ATOM 820 C C . VAL A 1 105 ? -11.338 -18.761 -1.659 1 97.46 105 VAL A C 1
ATOM 822 O O . VAL A 1 105 ? -10.844 -18.401 -2.73 1 97.46 105 VAL A O 1
ATOM 825 N N . ALA A 1 106 ? -12.518 -19.33 -1.604 1 96.51 106 ALA A N 1
ATOM 826 C CA . ALA A 1 106 ? -13.34 -19.511 -2.798 1 96.51 106 ALA A CA 1
ATOM 827 C C . ALA A 1 106 ? -13.826 -18.169 -3.337 1 96.51 106 ALA A C 1
ATOM 829 O O . ALA A 1 106 ? -14.13 -17.256 -2.565 1 96.51 106 ALA A O 1
ATOM 830 N N . PRO A 1 107 ? -14.004 -18.022 -4.642 1 96.57 107 PRO A N 1
ATOM 831 C CA . PRO A 1 107 ? -14.359 -16.732 -5.237 1 96.57 107 PRO A CA 1
ATOM 832 C C . PRO A 1 107 ? -15.62 -16.127 -4.625 1 96.57 107 PRO A C 1
ATOM 834 O O . PRO A 1 107 ? -15.662 -14.925 -4.351 1 96.57 107 PRO A O 1
ATOM 837 N N . GLY A 1 108 ? -16.626 -16.905 -4.433 1 96.07 108 GLY A N 1
ATOM 838 C CA . GLY A 1 108 ? -17.829 -16.384 -3.804 1 96.07 108 GLY A CA 1
ATOM 839 C C . GLY A 1 108 ? -17.572 -15.775 -2.438 1 96.07 108 GLY A C 1
ATOM 840 O O . GLY A 1 108 ? -18.14 -14.734 -2.1 1 96.07 108 GLY A O 1
ATOM 841 N N . ASP A 1 109 ? -16.753 -16.453 -1.643 1 97.74 109 ASP A N 1
ATOM 842 C CA . ASP A 1 109 ? -16.412 -15.958 -0.312 1 97.74 109 ASP A CA 1
ATOM 843 C C . ASP A 1 109 ? -15.567 -14.689 -0.398 1 97.74 109 ASP A C 1
ATOM 845 O O . ASP A 1 109 ? -15.689 -13.798 0.446 1 97.74 109 ASP A O 1
ATOM 849 N N . MET A 1 110 ? -14.693 -14.589 -1.416 1 98.33 110 MET A N 1
ATOM 850 C CA . MET A 1 110 ? -13.913 -13.375 -1.642 1 98.33 110 MET A CA 1
ATOM 851 C C . MET A 1 110 ? -14.826 -12.168 -1.829 1 98.33 110 MET A C 1
ATOM 853 O O . MET A 1 110 ? -14.648 -11.142 -1.171 1 98.33 110 MET A O 1
ATOM 857 N N . LEU A 1 111 ? -15.771 -12.357 -2.731 1 98.31 111 LEU A N 1
ATOM 858 C CA . LEU A 1 111 ? -16.664 -11.257 -3.076 1 98.31 111 LEU A CA 1
ATOM 859 C C . LEU A 1 111 ? -17.504 -10.841 -1.874 1 98.31 111 LEU A C 1
ATOM 861 O O . LEU A 1 111 ? -17.684 -9.648 -1.619 1 98.31 111 LEU A O 1
ATOM 865 N N . ALA A 1 112 ? -17.986 -11.797 -1.137 1 98.23 112 ALA A N 1
ATOM 866 C CA . ALA A 1 112 ? -18.794 -11.513 0.046 1 98.23 112 ALA A CA 1
ATOM 867 C C . ALA A 1 112 ? -17.982 -10.763 1.099 1 98.23 112 ALA A C 1
ATOM 869 O O . ALA A 1 112 ? -18.461 -9.789 1.683 1 98.23 112 ALA A O 1
ATOM 870 N N . GLU A 1 113 ? -16.836 -11.24 1.349 1 98.59 113 GLU A N 1
ATOM 871 C CA . GLU A 1 113 ? -15.985 -10.616 2.358 1 98.59 113 GLU A CA 1
ATOM 872 C C . GLU A 1 113 ? -15.617 -9.189 1.963 1 98.59 113 GLU A C 1
ATOM 874 O O . GLU A 1 113 ? -15.661 -8.279 2.794 1 98.59 113 GLU A O 1
ATOM 879 N N . LEU A 1 114 ? -15.255 -9.001 0.696 1 98.85 114 LEU A N 1
ATOM 880 C CA . LEU A 1 114 ? -14.907 -7.662 0.234 1 98.85 114 LEU A CA 1
ATOM 881 C C . LEU A 1 114 ? -16.114 -6.732 0.304 1 98.85 114 LEU A C 1
ATOM 883 O O . LEU A 1 114 ? -15.969 -5.538 0.574 1 98.85 114 LEU A O 1
ATOM 887 N N . ARG A 1 115 ? -17.29 -7.242 0.002 1 98.78 115 ARG A N 1
ATOM 888 C CA . ARG A 1 115 ? -18.5 -6.44 0.153 1 98.78 115 ARG A CA 1
ATOM 889 C C . ARG A 1 115 ? -18.667 -5.967 1.593 1 98.78 115 ARG A C 1
ATOM 891 O O . ARG A 1 115 ? -18.891 -4.78 1.84 1 98.78 115 ARG A O 1
ATOM 898 N N . GLU A 1 116 ? -18.519 -6.881 2.522 1 98.75 116 GLU A N 1
ATOM 899 C CA . GLU A 1 116 ? -18.645 -6.541 3.936 1 98.75 116 GLU A CA 1
ATOM 900 C C . GLU A 1 116 ? -17.588 -5.524 4.355 1 98.75 116 GLU A C 1
ATOM 902 O O . GLU A 1 116 ? -17.878 -4.595 5.112 1 98.75 116 GLU A O 1
ATOM 907 N N . ASP A 1 117 ? -16.399 -5.686 3.897 1 98.89 117 ASP A N 1
ATOM 908 C CA . ASP A 1 117 ? -15.317 -4.767 4.238 1 98.89 117 ASP A CA 1
ATOM 909 C C . ASP A 1 117 ? -15.593 -3.368 3.692 1 98.89 117 ASP A C 1
ATOM 911 O O . ASP A 1 117 ? -15.275 -2.369 4.341 1 98.89 117 ASP A O 1
ATOM 915 N N . ASN A 1 118 ? -16.131 -3.292 2.419 1 98.9 118 ASN A N 1
ATOM 916 C CA . ASN A 1 118 ? -16.503 -1.986 1.887 1 98.9 118 ASN A CA 1
ATOM 917 C C . ASN A 1 118 ? -17.621 -1.345 2.704 1 98.9 118 ASN A C 1
ATOM 919 O O . ASN A 1 118 ? -17.634 -0.128 2.899 1 98.9 118 ASN A O 1
ATOM 923 N N . LEU A 1 119 ? -18.548 -2.09 3.23 1 98.86 119 LEU A N 1
ATOM 924 C CA . LEU A 1 119 ? -19.606 -1.561 4.084 1 98.86 119 LEU A CA 1
ATOM 925 C C . LEU A 1 119 ? -19.031 -1.017 5.388 1 98.86 119 LEU A C 1
ATOM 927 O O . LEU A 1 119 ? -19.464 0.032 5.871 1 98.86 119 LEU A O 1
ATOM 931 N N . LYS A 1 120 ? -18.084 -1.684 5.935 1 98.9 120 LYS A N 1
ATOM 932 C CA . LYS A 1 120 ? -17.41 -1.196 7.135 1 98.9 120 LYS A CA 1
ATOM 933 C C . LYS A 1 120 ? -16.648 0.095 6.851 1 98.9 120 LYS A C 1
ATOM 935 O O . LYS A 1 120 ? -16.617 1 7.688 1 98.9 120 LYS A O 1
ATOM 940 N N . LEU A 1 121 ? -16.036 0.167 5.682 1 98.87 121 LEU A N 1
ATOM 941 C CA . LEU A 1 121 ? -15.324 1.381 5.3 1 98.87 121 LEU A CA 1
ATOM 942 C C . LEU A 1 121 ? -16.288 2.554 5.156 1 98.87 121 LEU A C 1
ATOM 944 O O . LEU A 1 121 ? -15.961 3.682 5.531 1 98.87 121 LEU A O 1
ATOM 948 N N . ILE A 1 122 ? -17.463 2.296 4.598 1 98.85 122 ILE A N 1
ATOM 949 C CA . ILE A 1 122 ? -18.501 3.315 4.49 1 98.85 122 ILE A CA 1
ATOM 950 C C . ILE A 1 122 ? -18.851 3.845 5.879 1 98.85 122 ILE A C 1
ATOM 952 O O . ILE A 1 122 ? -18.969 5.056 6.076 1 98.85 122 ILE A O 1
ATOM 956 N N . GLU A 1 123 ? -18.964 2.964 6.863 1 98.8 123 GLU A N 1
ATOM 957 C CA . GLU A 1 123 ? -19.226 3.375 8.239 1 98.8 123 GLU A CA 1
ATOM 958 C C . GLU A 1 123 ? -18.098 4.249 8.778 1 98.8 123 GLU A C 1
ATOM 960 O O . GLU A 1 123 ? -18.348 5.234 9.476 1 98.8 123 GLU A O 1
ATOM 965 N N . SER A 1 124 ? -16.92 3.873 8.501 1 98.67 124 SER A N 1
ATOM 966 C CA . SER A 1 124 ? -15.762 4.66 8.912 1 98.67 124 SER A CA 1
ATOM 967 C C . SER A 1 124 ? -15.802 6.059 8.306 1 98.67 124 SER A C 1
ATOM 969 O O . SER A 1 124 ? -15.499 7.044 8.983 1 98.67 124 SER A O 1
ATOM 971 N N . PHE A 1 125 ? -16.15 6.164 7 1 98.84 125 PHE A N 1
ATOM 972 C CA . PHE A 1 125 ? -16.238 7.456 6.33 1 98.84 125 PHE A CA 1
ATOM 973 C C . PHE A 1 125 ? -17.354 8.302 6.93 1 98.84 125 PHE A C 1
ATOM 975 O O . PHE A 1 125 ? -17.237 9.526 7.011 1 98.84 125 PHE A O 1
ATOM 982 N N . ARG A 1 126 ? -18.411 7.683 7.372 1 98.71 126 ARG A N 1
ATOM 983 C CA . ARG A 1 126 ? -19.481 8.417 8.039 1 98.71 126 ARG A CA 1
ATOM 984 C C . ARG A 1 126 ? -19.006 8.985 9.373 1 98.71 126 ARG A C 1
ATOM 986 O O . ARG A 1 126 ? -19.411 10.081 9.766 1 98.71 126 ARG A O 1
ATOM 993 N N . THR A 1 127 ? -18.21 8.199 10.073 1 98.7 127 THR A N 1
ATOM 994 C CA . THR A 1 127 ? -17.593 8.689 11.301 1 98.7 127 THR A CA 1
ATOM 995 C C . THR A 1 127 ? -16.712 9.902 11.017 1 98.7 127 THR A C 1
ATOM 997 O O . THR A 1 127 ? -16.739 10.884 11.762 1 98.7 127 THR A O 1
ATOM 1000 N N . VAL A 1 128 ? -15.949 9.876 9.972 1 98.75 128 VAL A N 1
ATOM 1001 C CA . VAL A 1 128 ? -15.12 11.004 9.56 1 98.75 128 VAL A CA 1
ATOM 1002 C C . VAL A 1 128 ? -16.002 12.217 9.271 1 98.75 128 VAL A C 1
ATOM 1004 O O . VAL A 1 128 ? -15.7 13.33 9.709 1 98.75 128 VAL A O 1
ATOM 1007 N N . LYS A 1 129 ? -17.063 11.97 8.505 1 98.76 129 LYS A N 1
ATOM 1008 C CA . LYS A 1 129 ? -17.973 13.053 8.144 1 98.76 129 LYS A CA 1
ATOM 1009 C C . LYS A 1 129 ? -18.541 13.732 9.387 1 98.76 129 LYS A C 1
ATOM 1011 O O . LYS A 1 129 ? -18.541 14.96 9.484 1 98.76 129 LYS A O 1
ATOM 1016 N N . GLN A 1 130 ? -18.999 12.986 10.324 1 98.59 130 GLN A N 1
ATOM 1017 C CA . GLN A 1 130 ? -19.574 13.528 11.551 1 98.59 130 GLN A CA 1
ATOM 1018 C C . GLN A 1 130 ? -18.542 14.336 12.331 1 98.59 130 GLN A C 1
ATOM 1020 O O . GLN A 1 130 ? -18.833 15.439 12.799 1 98.59 130 GLN A O 1
ATOM 1025 N N . ALA A 1 131 ? -17.34 13.778 12.51 1 98.44 131 ALA A N 1
ATOM 1026 C CA . ALA A 1 131 ? -16.271 14.494 13.202 1 98.44 131 ALA A CA 1
ATOM 1027 C C . ALA A 1 131 ? -15.964 15.82 12.512 1 98.44 131 ALA A C 1
ATOM 1029 O O . ALA A 1 131 ? -15.739 16.835 13.176 1 98.44 131 ALA A O 1
ATOM 1030 N N . ALA A 1 132 ? -15.918 15.819 11.168 1 98.59 132 ALA A N 1
ATOM 1031 C CA . ALA A 1 132 ? -15.62 17.016 10.385 1 98.59 132 ALA A CA 1
ATOM 1032 C C . ALA A 1 132 ? -16.707 18.072 10.563 1 98.59 132 ALA A C 1
ATOM 1034 O O . ALA A 1 132 ? -16.408 19.256 10.738 1 98.59 132 ALA A O 1
ATOM 1035 N N . GLU A 1 133 ? -17.925 17.613 10.513 1 98.26 133 GLU A N 1
ATOM 1036 C CA . GLU A 1 133 ? -19.047 18.527 10.705 1 98.26 133 GLU A CA 1
ATOM 1037 C C . GLU A 1 133 ? -19.025 19.143 12.101 1 98.26 133 GLU A C 1
ATOM 1039 O O . GLU A 1 133 ? -19.206 20.353 12.254 1 98.26 133 GLU A O 1
ATOM 1044 N N . ASP A 1 134 ? -18.795 18.375 13.101 1 98 134 ASP A N 1
ATOM 1045 C CA . ASP A 1 134 ? -18.719 18.851 14.479 1 98 134 ASP A CA 1
ATOM 1046 C C . ASP A 1 134 ? -17.587 19.861 14.649 1 98 134 ASP A C 1
ATOM 1048 O O . ASP A 1 134 ? -17.688 20.784 15.46 1 98 134 ASP A O 1
ATOM 1052 N N . ALA A 1 135 ? -16.561 19.716 13.846 1 97.45 135 ALA A N 1
ATOM 1053 C CA . ALA A 1 135 ? -15.373 20.557 13.963 1 97.45 135 ALA A CA 1
ATOM 1054 C C . ALA A 1 135 ? -15.482 21.787 13.066 1 97.45 135 ALA A C 1
ATOM 1056 O O . ALA A 1 135 ? -14.591 22.64 13.061 1 97.45 135 ALA A O 1
ATOM 1057 N N . GLY A 1 136 ? -16.549 21.843 12.238 1 97.32 136 GLY A N 1
ATOM 1058 C CA . GLY A 1 136 ? -16.668 22.919 11.267 1 97.32 136 GLY A CA 1
ATOM 1059 C C . GLY A 1 136 ? -15.682 22.801 10.121 1 97.32 136 GLY A C 1
ATOM 1060 O O . GLY A 1 136 ? -15.325 23.802 9.496 1 97.32 136 GLY A O 1
ATOM 1061 N N . ASP A 1 137 ? -15.139 21.696 9.856 1 97.65 137 ASP A N 1
ATOM 1062 C CA . ASP A 1 137 ? -14.203 21.407 8.774 1 97.65 137 ASP A CA 1
ATOM 1063 C C . ASP A 1 137 ? -14.943 21.034 7.492 1 97.65 137 ASP A C 1
ATOM 1065 O O . ASP A 1 137 ? -15.034 19.856 7.141 1 97.65 137 ASP A O 1
ATOM 1069 N N . ASN A 1 138 ? -15.371 21.964 6.672 1 97.41 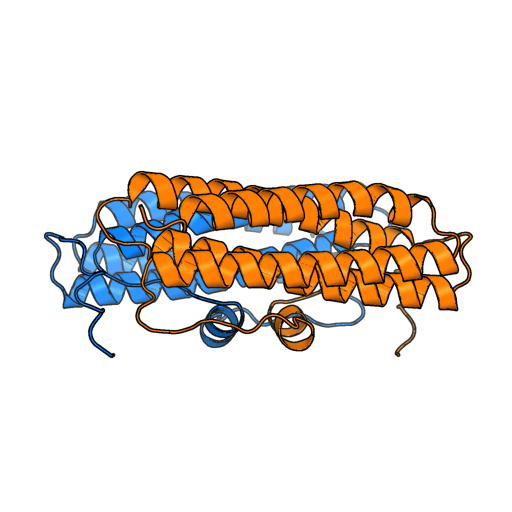138 ASN A N 1
ATOM 1070 C CA . ASN A 1 138 ? -16.207 21.743 5.497 1 97.41 138 ASN A CA 1
ATOM 1071 C C . ASN A 1 138 ? -15.432 21.054 4.378 1 97.41 138 ASN A C 1
ATOM 1073 O O . ASN A 1 138 ? -16.011 20.319 3.577 1 97.41 138 ASN A O 1
ATOM 1077 N N . ALA A 1 139 ? -14.138 21.344 4.283 1 97.55 139 ALA A N 1
ATOM 1078 C CA . ALA A 1 139 ? -13.323 20.713 3.248 1 97.55 139 ALA A CA 1
ATOM 1079 C C . ALA A 1 139 ? -13.311 19.196 3.407 1 97.55 139 ALA A C 1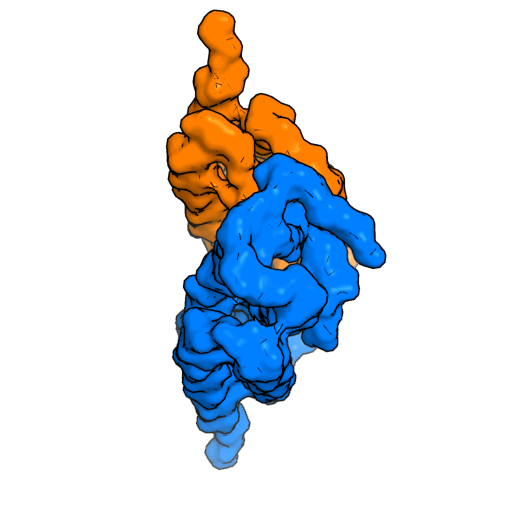
ATOM 1081 O O . ALA A 1 139 ? -13.539 18.462 2.443 1 97.55 139 ALA A O 1
ATOM 1082 N N . THR A 1 140 ? -13.068 18.708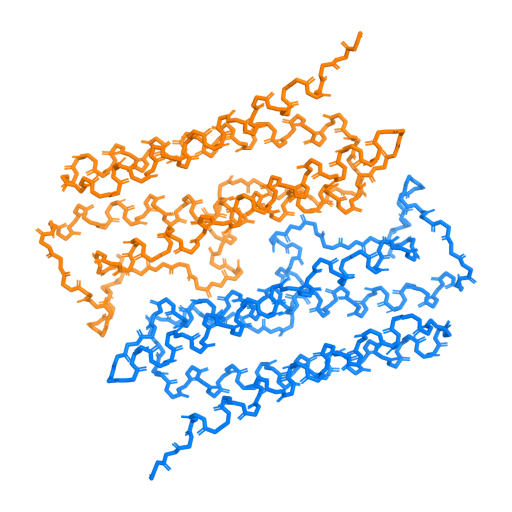 4.643 1 98.23 140 THR A N 1
ATOM 1083 C CA . THR A 1 140 ? -13.083 17.273 4.906 1 98.23 140 THR A CA 1
ATOM 1084 C C . THR A 1 140 ? -14.484 16.701 4.708 1 98.23 140 THR A C 1
ATOM 1086 O O . THR A 1 140 ? -14.647 15.642 4.097 1 98.23 140 THR A O 1
ATOM 1089 N N . SER A 1 141 ? -15.49 17.388 5.243 1 98.26 141 SER A N 1
ATOM 1090 C CA . SER A 1 141 ? -16.871 16.941 5.099 1 98.26 141 SER A CA 1
ATOM 1091 C C . SER A 1 141 ? -17.237 16.742 3.632 1 98.26 141 SER A C 1
ATOM 1093 O O . SER A 1 141 ? -17.921 15.777 3.283 1 98.26 141 SER A O 1
ATOM 1095 N N . GLY A 1 142 ? -16.799 17.627 2.774 1 98.22 142 GLY A N 1
ATOM 1096 C CA . GLY A 1 142 ? -17.107 17.552 1.355 1 98.22 142 GLY A CA 1
ATOM 1097 C C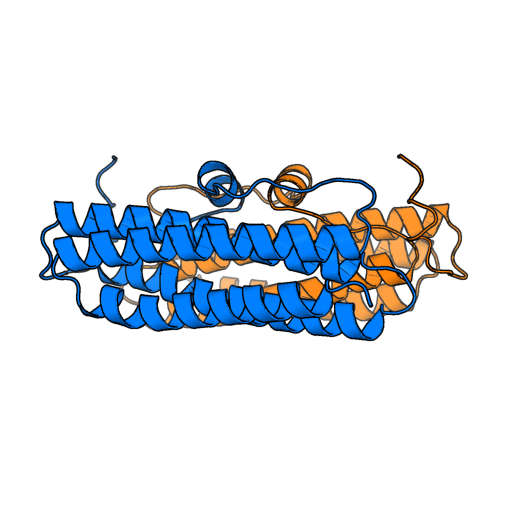 . GLY A 1 142 ? -16.401 16.408 0.651 1 98.22 142 GLY A C 1
ATOM 1098 O O . GLY A 1 142 ? -17.026 15.651 -0.096 1 98.22 142 GLY A O 1
ATOM 1099 N N . ILE A 1 143 ? -15.148 16.218 0.866 1 97.98 143 ILE A N 1
ATOM 1100 C CA . ILE A 1 143 ? -14.356 15.264 0.098 1 97.98 143 ILE A CA 1
ATOM 1101 C C . ILE A 1 143 ? -14.733 13.839 0.498 1 97.98 143 ILE A C 1
ATOM 1103 O O . ILE A 1 143 ? -14.721 12.93 -0.336 1 97.98 143 ILE A O 1
ATOM 1107 N N . VAL A 1 144 ? -15.11 13.655 1.74 1 98.63 144 VAL A N 1
ATOM 1108 C CA . VAL A 1 144 ? -15.416 12.311 2.221 1 98.63 144 VAL A CA 1
ATOM 1109 C C . VAL A 1 144 ? -16.677 11.791 1.536 1 98.63 144 VAL A C 1
ATOM 1111 O O . VAL A 1 144 ? -16.867 10.58 1.407 1 98.63 144 VAL A O 1
ATOM 1114 N N . ASP A 1 145 ? -17.567 12.665 1.057 1 98.52 145 ASP A N 1
ATOM 1115 C CA . ASP A 1 145 ? -18.76 12.259 0.32 1 98.52 145 ASP A CA 1
ATOM 1116 C C . ASP A 1 145 ? -18.389 11.462 -0.928 1 98.52 145 ASP A C 1
ATOM 1118 O O . ASP A 1 145 ? -19.019 10.448 -1.234 1 98.52 145 ASP A O 1
ATOM 1122 N N . GLU A 1 146 ? -17.387 11.94 -1.604 1 98.36 146 GLU A N 1
ATOM 1123 C CA . GLU A 1 146 ? -16.934 11.253 -2.81 1 98.36 146 GLU A CA 1
ATOM 1124 C C . GLU A 1 146 ? -16.377 9.871 -2.481 1 98.36 146 GLU A C 1
ATOM 1126 O O . GLU A 1 146 ? -16.65 8.901 -3.191 1 98.36 146 GLU A O 1
ATOM 1131 N N . TRP A 1 147 ? -15.622 9.773 -1.419 1 98.77 147 TRP A N 1
ATOM 1132 C CA . TRP A 1 147 ? -15.053 8.491 -1.016 1 98.77 147 TRP A CA 1
ATOM 1133 C C . TRP A 1 147 ? -16.151 7.507 -0.624 1 98.77 147 TRP A C 1
ATOM 1135 O O . TRP A 1 147 ? -16.072 6.319 -0.946 1 98.77 147 TRP A O 1
ATOM 1145 N N . THR A 1 148 ? -17.158 8.01 0.099 1 98.83 148 THR A N 1
ATOM 1146 C CA . THR A 1 148 ? -18.303 7.187 0.471 1 98.83 148 THR A CA 1
ATOM 1147 C C . THR A 1 148 ? -19.005 6.644 -0.77 1 98.83 148 THR A C 1
ATOM 1149 O O . THR A 1 148 ? -19.3 5.45 -0.851 1 98.83 148 THR A O 1
ATOM 1152 N N . ASP A 1 149 ? -19.238 7.485 -1.757 1 98.76 149 ASP A N 1
ATOM 1153 C CA . ASP A 1 149 ? -19.905 7.084 -2.991 1 98.76 149 ASP A CA 1
ATOM 1154 C C . ASP A 1 149 ? -19.117 5.993 -3.713 1 98.76 149 ASP A C 1
ATOM 1156 O O . ASP A 1 149 ? -19.697 5.025 -4.208 1 98.76 149 ASP A O 1
ATOM 1160 N N . GLN A 1 150 ? -17.83 6.127 -3.811 1 98.76 150 GLN A N 1
ATOM 1161 C CA . GLN A 1 150 ? -16.969 5.124 -4.43 1 98.76 150 GLN A CA 1
ATOM 1162 C C . GLN A 1 150 ? -17.088 3.781 -3.716 1 98.76 150 GLN A C 1
ATOM 1164 O O . GLN A 1 150 ? -17.194 2.736 -4.362 1 98.76 150 GLN A O 1
ATOM 1169 N N . ALA A 1 151 ? -17.064 3.792 -2.367 1 98.86 151 ALA A N 1
ATOM 1170 C CA . ALA A 1 151 ? -17.165 2.558 -1.591 1 98.86 151 ALA A CA 1
ATOM 1171 C C . ALA A 1 151 ? -18.532 1.906 -1.772 1 98.86 151 ALA A C 1
ATOM 1173 O O . ALA A 1 151 ? -18.639 0.679 -1.836 1 98.86 151 ALA A O 1
ATOM 1174 N N . GLU A 1 152 ? -19.566 2.711 -1.818 1 98.84 152 GLU A N 1
ATOM 1175 C CA . GLU A 1 152 ? -20.91 2.197 -2.064 1 98.84 152 GLU A CA 1
ATOM 1176 C C . GLU A 1 152 ? -21.006 1.541 -3.438 1 98.84 152 GLU A C 1
ATOM 1178 O O . GLU A 1 152 ? -21.641 0.495 -3.589 1 98.84 152 GLU A O 1
ATOM 1183 N N . GLU A 1 153 ? -20.418 2.144 -4.442 1 98.78 153 GLU A N 1
ATOM 1184 C CA . GLU A 1 153 ? -20.403 1.553 -5.776 1 98.78 153 GLU A CA 1
ATOM 1185 C C . GLU A 1 153 ? -19.689 0.204 -5.774 1 98.78 153 GLU A C 1
ATOM 1187 O O . GLU A 1 153 ? -20.167 -0.758 -6.379 1 98.78 153 GLU A O 1
ATOM 1192 N N . ARG A 1 154 ? -18.563 0.132 -5.13 1 98.77 154 ARG A N 1
ATOM 1193 C CA . ARG A 1 154 ? -17.841 -1.135 -5.062 1 98.77 154 ARG A CA 1
ATOM 1194 C C . ARG A 1 154 ? -18.678 -2.206 -4.372 1 98.77 154 ARG A C 1
ATOM 1196 O O . ARG A 1 154 ? -18.745 -3.345 -4.837 1 98.77 154 ARG A O 1
ATOM 1203 N N . ALA A 1 155 ? -19.312 -1.835 -3.185 1 98.66 155 ALA A N 1
ATOM 1204 C CA . ALA A 1 155 ? -20.167 -2.785 -2.478 1 98.66 155 ALA A CA 1
ATOM 1205 C C . ALA A 1 155 ? -21.3 -3.277 -3.375 1 98.66 155 ALA A C 1
ATOM 1207 O O . ALA A 1 155 ? -21.627 -4.466 -3.377 1 98.66 155 ALA A O 1
ATOM 1208 N N . TRP A 1 156 ? -21.845 -2.374 -4.191 1 98.44 156 TRP A N 1
ATOM 1209 C CA . TRP A 1 156 ? -22.913 -2.704 -5.129 1 98.44 156 TRP A CA 1
ATOM 1210 C C . TRP A 1 156 ? -22.429 -3.698 -6.179 1 98.44 156 TRP A C 1
ATOM 1212 O O . TRP A 1 156 ? -23.077 -4.719 -6.422 1 98.44 156 TRP A O 1
ATOM 1222 N N . PHE A 1 157 ? -21.288 -3.45 -6.802 1 98.26 157 PHE A N 1
ATOM 1223 C CA . PHE A 1 157 ? -20.74 -4.317 -7.838 1 98.26 157 PHE A CA 1
ATOM 1224 C C . PHE A 1 157 ? -20.45 -5.706 -7.282 1 98.26 157 PHE A C 1
ATOM 1226 O O . PHE A 1 157 ? -20.731 -6.713 -7.936 1 98.26 157 PHE A O 1
ATOM 1233 N N . LEU A 1 158 ? -19.941 -5.749 -6.067 1 98.27 158 LEU A N 1
ATOM 1234 C CA . LEU A 1 158 ? -19.614 -7.024 -5.437 1 98.27 158 LEU A CA 1
ATOM 1235 C C . LEU A 1 158 ? -20.881 -7.808 -5.109 1 98.27 158 LEU A C 1
ATOM 1237 O O . LEU A 1 158 ? -20.915 -9.031 -5.259 1 98.27 158 LEU A O 1
ATOM 124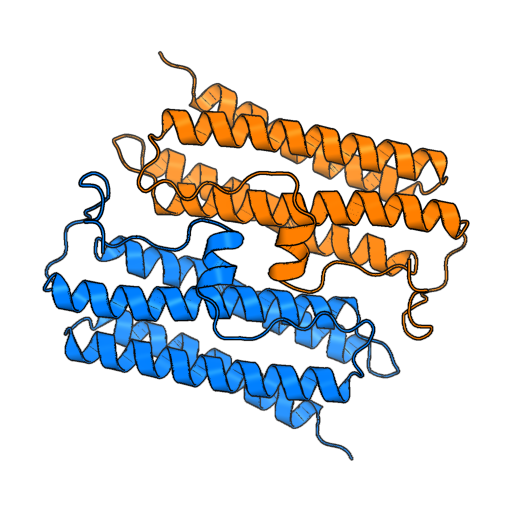1 N N . PHE A 1 159 ? -21.908 -7.112 -4.654 1 96.93 159 PHE A N 1
ATOM 1242 C CA . PHE A 1 159 ? -23.206 -7.721 -4.389 1 96.93 159 PHE A CA 1
ATOM 1243 C C . PHE A 1 159 ? -23.776 -8.351 -5.654 1 96.93 159 PHE A C 1
ATOM 1245 O O . PHE A 1 159 ? -24.202 -9.508 -5.639 1 96.93 159 PHE A O 1
ATOM 1252 N N . GLU A 1 160 ? -23.736 -7.627 -6.766 1 95.98 160 GLU A N 1
ATOM 1253 C CA . GLU A 1 160 ? -24.292 -8.122 -8.022 1 95.98 160 GLU A CA 1
ATOM 1254 C C . GLU A 1 160 ? -23.491 -9.308 -8.55 1 95.98 160 GLU A C 1
ATOM 1256 O O . GLU A 1 160 ? -24.065 -10.289 -9.027 1 95.98 160 GLU A O 1
ATOM 1261 N N . ALA A 1 161 ? -22.2 -9.237 -8.473 1 94.25 161 ALA A N 1
ATOM 1262 C CA . ALA A 1 161 ? -21.318 -10.281 -8.987 1 94.25 161 ALA A CA 1
ATOM 1263 C C . ALA A 1 161 ? -21.484 -11.576 -8.197 1 94.25 161 ALA A C 1
ATOM 1265 O O . ALA A 1 161 ? -21.172 -12.66 -8.697 1 94.25 161 ALA A O 1
ATOM 1266 N N . SER A 1 162 ? -21.913 -11.445 -6.928 1 90.76 162 SER A N 1
ATOM 1267 C CA . SER A 1 162 ? -22.014 -12.607 -6.052 1 90.76 162 SER A CA 1
ATOM 1268 C C . SER A 1 162 ? -23.378 -13.278 -6.179 1 90.76 162 SER A C 1
ATOM 1270 O O . SER A 1 162 ? -23.627 -14.313 -5.557 1 90.76 162 SER A O 1
ATOM 1272 N N . ARG A 1 163 ? -24.233 -12.683 -6.939 1 87.54 163 ARG A N 1
ATOM 1273 C CA . ARG A 1 163 ? -25.568 -13.257 -7.071 1 87.54 163 ARG A CA 1
ATOM 1274 C C . ARG A 1 163 ? -25.517 -14.603 -7.786 1 87.54 163 ARG A C 1
ATOM 1276 O O . ARG A 1 163 ? -24.743 -14.783 -8.728 1 87.54 163 ARG A O 1
ATOM 1283 N N . LYS A 1 164 ? -25.966 -15.653 -7.091 1 72.94 164 LYS A N 1
ATOM 1284 C CA . LYS A 1 164 ? -26.063 -16.991 -7.668 1 72.94 164 LYS A CA 1
ATOM 1285 C C . LYS A 1 164 ? -27.252 -17.094 -8.619 1 72.94 164 LYS A C 1
ATOM 1287 O O . LYS A 1 164 ? -28.282 -16.45 -8.406 1 72.94 164 LYS A O 1
ATOM 1292 N N . GLY A 1 165 ? -26.974 -17.274 -9.928 1 52.96 165 GLY A N 1
ATOM 1293 C CA . GLY A 1 165 ? -28.083 -17.549 -10.828 1 52.96 165 GLY A CA 1
ATOM 1294 C C . GLY A 1 165 ? -29.056 -18.576 -10.28 1 52.96 165 GLY A C 1
ATOM 1295 O O . GLY A 1 165 ? -28.719 -19.334 -9.369 1 52.96 165 GLY A O 1
ATOM 1296 N N . MET B 1 1 ? 6.619 -26.384 4.477 1 41.22 1 MET B N 1
ATOM 1297 C CA . MET B 1 1 ? 5.825 -25.324 3.863 1 41.22 1 MET B CA 1
ATOM 1298 C C . MET B 1 1 ? 4.552 -25.887 3.241 1 41.22 1 MET B C 1
ATOM 1300 O O . MET B 1 1 ? 4.573 -26.963 2.641 1 41.22 1 MET B O 1
ATOM 1304 N N . ALA B 1 2 ? 3.467 -25.656 3.787 1 51.77 2 ALA B N 1
ATOM 1305 C CA . ALA B 1 2 ? 2.217 -26.297 3.388 1 51.77 2 ALA B CA 1
ATOM 1306 C C . ALA B 1 2 ? 2.031 -26.243 1.874 1 51.77 2 ALA B C 1
ATOM 1308 O O . ALA B 1 2 ? 2.47 -25.293 1.222 1 51.77 2 ALA B O 1
ATOM 1309 N N . ASP B 1 3 ? 1.827 -27.295 1.322 1 74.48 3 ASP B N 1
ATOM 1310 C CA . ASP B 1 3 ? 1.553 -27.474 -0.101 1 74.48 3 ASP B CA 1
ATOM 1311 C C . ASP B 1 3 ? 0.532 -26.452 -0.596 1 74.48 3 ASP B C 1
ATOM 1313 O O . ASP B 1 3 ? -0.427 -26.133 0.11 1 74.48 3 ASP B O 1
ATOM 1317 N N . THR B 1 4 ? 0.946 -25.718 -1.623 1 85.6 4 THR B N 1
ATOM 1318 C CA . THR B 1 4 ? 0.023 -24.796 -2.274 1 85.6 4 THR B CA 1
ATOM 1319 C C . THR B 1 4 ? -1.296 -25.491 -2.6 1 85.6 4 THR B C 1
ATOM 1321 O O . THR B 1 4 ? -1.303 -26.621 -3.092 1 85.6 4 THR B O 1
ATOM 1324 N N . ASN B 1 5 ? -2.402 -24.879 -2.221 1 89.52 5 ASN B N 1
ATOM 1325 C CA . ASN B 1 5 ? -3.717 -25.401 -2.577 1 89.52 5 ASN B CA 1
ATOM 1326 C C . ASN B 1 5 ? -3.798 -25.753 -4.06 1 89.52 5 ASN B C 1
ATOM 1328 O O . ASN B 1 5 ? -3.332 -24.99 -4.909 1 89.52 5 ASN B O 1
ATOM 1332 N N . ALA B 1 6 ? -4.324 -26.89 -4.372 1 89.16 6 ALA B N 1
ATOM 1333 C CA . ALA B 1 6 ? -4.392 -27.418 -5.733 1 89.16 6 ALA B CA 1
ATOM 1334 C C . ALA B 1 6 ? -5.03 -26.407 -6.682 1 89.16 6 ALA B C 1
ATOM 1336 O O . ALA B 1 6 ? -4.655 -26.325 -7.854 1 89.16 6 ALA B O 1
ATOM 1337 N N . ALA B 1 7 ? -5.95 -25.599 -6.176 1 89.15 7 ALA B N 1
ATOM 1338 C CA . ALA B 1 7 ? -6.669 -24.624 -6.992 1 89.15 7 ALA B CA 1
ATOM 1339 C C . ALA B 1 7 ? -5.735 -23.518 -7.476 1 89.15 7 ALA B C 1
ATOM 1341 O O . ALA B 1 7 ? -6.043 -22.815 -8.441 1 89.15 7 ALA B O 1
ATOM 1342 N N . LEU B 1 8 ? -4.602 -23.441 -6.835 1 92.81 8 LEU B N 1
ATOM 1343 C CA . LEU B 1 8 ? -3.694 -22.341 -7.141 1 92.81 8 LEU B CA 1
ATOM 1344 C C . LEU B 1 8 ? -2.424 -22.855 -7.81 1 92.81 8 LEU B C 1
ATOM 1346 O O . LEU B 1 8 ? -1.484 -22.089 -8.039 1 92.81 8 LEU B O 1
ATOM 1350 N N . ARG B 1 9 ? -2.415 -24.054 -8.171 1 89.71 9 ARG B N 1
ATOM 1351 C CA . ARG B 1 9 ? -1.227 -24.658 -8.765 1 89.71 9 ARG B CA 1
ATOM 1352 C C . ARG B 1 9 ? -1.178 -24.407 -10.268 1 89.71 9 ARG B C 1
ATOM 1354 O O . ARG B 1 9 ? -1.38 -25.327 -11.064 1 89.71 9 ARG B O 1
ATOM 1361 N N . THR B 1 10 ? -0.853 -23.208 -10.631 1 91.17 10 THR B N 1
ATOM 1362 C CA . THR B 1 10 ? -0.691 -22.865 -12.04 1 91.17 10 THR B CA 1
ATOM 1363 C C . THR B 1 10 ? 0.403 -23.714 -12.681 1 91.17 10 THR B C 1
ATOM 1365 O O . THR B 1 10 ? 1.494 -23.853 -12.124 1 91.17 10 THR B O 1
ATOM 1368 N N . PRO B 1 11 ? 0.138 -24.322 -13.82 1 92.07 11 PRO B N 1
ATOM 1369 C CA . PRO B 1 11 ? 1.156 -25.156 -14.464 1 92.07 11 PRO B CA 1
ATOM 1370 C C . PRO B 1 11 ? 2.411 -24.372 -14.839 1 92.07 11 PRO B C 1
ATOM 1372 O O . PRO B 1 11 ? 2.32 -23.208 -15.239 1 92.07 11 PRO B O 1
ATOM 1375 N N . THR B 1 12 ? 3.556 -24.98 -14.638 1 92.75 12 THR B N 1
ATOM 1376 C CA . THR B 1 12 ? 4.856 -24.422 -14.996 1 92.75 12 THR B CA 1
ATOM 1377 C C . THR B 1 12 ? 5.829 -25.528 -15.394 1 92.75 12 THR B C 1
ATOM 1379 O O . THR B 1 12 ? 5.7 -26.668 -14.941 1 92.75 12 THR B O 1
ATOM 1382 N N . ASP B 1 13 ? 6.713 -25.176 -16.326 1 93.93 13 ASP B N 1
ATOM 1383 C CA . ASP B 1 13 ? 7.702 -26.156 -16.765 1 93.93 13 ASP B CA 1
ATOM 1384 C C . ASP B 1 13 ? 8.913 -26.169 -15.835 1 93.93 13 ASP B C 1
ATOM 1386 O O . ASP B 1 13 ? 9.84 -26.959 -16.025 1 93.93 13 ASP B O 1
ATOM 1390 N N . LEU B 1 14 ? 8.921 -25.304 -14.826 1 93.15 14 LEU B N 1
ATOM 1391 C CA . LEU B 1 14 ? 10.026 -25.225 -13.876 1 93.15 14 LEU B CA 1
ATOM 1392 C C . LEU B 1 14 ? 9.933 -26.341 -12.841 1 93.15 14 LEU B C 1
ATOM 1394 O O . LEU B 1 14 ? 8.834 -26.743 -12.452 1 93.15 14 LEU B O 1
ATOM 1398 N N . ASN B 1 15 ? 11.115 -26.721 -12.431 1 92.67 15 ASN B N 1
ATOM 1399 C CA . ASN B 1 15 ? 11.147 -27.646 -11.303 1 92.67 15 ASN B CA 1
ATOM 1400 C C . ASN B 1 15 ? 10.483 -27.046 -10.068 1 92.67 15 ASN B C 1
ATOM 1402 O O . ASN B 1 15 ? 10.737 -25.891 -9.72 1 92.67 15 ASN B O 1
ATOM 1406 N N . ARG B 1 16 ? 9.752 -27.808 -9.394 1 88.37 16 ARG B N 1
ATOM 1407 C CA . ARG B 1 16 ? 8.912 -27.315 -8.307 1 88.37 16 ARG B CA 1
ATOM 1408 C C . ARG B 1 16 ? 9.758 -26.706 -7.194 1 88.37 16 ARG B C 1
ATOM 1410 O O . ARG B 1 16 ? 9.437 -25.632 -6.68 1 88.37 16 ARG B O 1
ATOM 1417 N N . ASN B 1 17 ? 10.79 -27.365 -6.835 1 88.49 17 ASN B N 1
ATOM 1418 C CA . ASN B 1 17 ? 11.637 -26.887 -5.748 1 88.49 17 ASN B CA 1
ATOM 1419 C C . ASN B 1 17 ? 12.347 -25.589 -6.12 1 88.49 17 ASN B C 1
ATOM 1421 O O . ASN B 1 17 ? 12.486 -24.692 -5.286 1 88.49 17 ASN B O 1
ATOM 1425 N N . ASP B 1 18 ? 12.772 -25.506 -7.307 1 92.52 18 ASP B N 1
ATOM 1426 C CA . ASP B 1 18 ? 13.454 -24.308 -7.788 1 92.52 18 ASP B CA 1
ATOM 1427 C C . ASP B 1 18 ? 12.49 -23.128 -7.883 1 92.52 18 ASP B C 1
ATOM 1429 O O . ASP B 1 18 ? 12.824 -22.012 -7.479 1 92.52 18 ASP B O 1
ATOM 1433 N N . ALA B 1 19 ? 11.285 -23.442 -8.373 1 93.34 19 ALA B N 1
ATOM 1434 C CA . ALA B 1 19 ? 10.275 -22.393 -8.478 1 93.34 19 ALA B CA 1
ATOM 1435 C C . ALA B 1 19 ? 9.91 -21.843 -7.102 1 93.34 19 ALA B C 1
ATOM 1437 O O . ALA B 1 19 ? 9.645 -20.647 -6.955 1 93.34 19 ALA B O 1
ATOM 1438 N N . LYS B 1 20 ? 9.971 -22.678 -6.14 1 95.35 20 LYS B N 1
ATOM 1439 C CA . LYS B 1 20 ? 9.652 -22.261 -4.777 1 95.35 20 LYS B CA 1
ATOM 1440 C C . LYS B 1 20 ? 10.725 -21.328 -4.222 1 95.35 20 LYS B C 1
ATOM 1442 O O . LYS B 1 20 ? 10.413 -20.358 -3.528 1 95.35 20 LYS B O 1
ATOM 1447 N N . SER B 1 21 ? 11.948 -21.639 -4.485 1 97.03 21 SER B N 1
ATOM 1448 C CA . SER B 1 21 ? 13.039 -20.783 -4.029 1 97.03 21 SER B CA 1
ATOM 1449 C C . SER B 1 21 ? 12.94 -19.389 -4.64 1 97.03 21 SER B C 1
ATOM 1451 O O . SER B 1 21 ? 13.155 -18.388 -3.953 1 97.03 21 SER B O 1
ATOM 1453 N N . VAL B 1 22 ? 12.576 -19.31 -5.904 1 98.26 22 VAL B N 1
ATOM 1454 C CA . VAL B 1 22 ? 12.398 -18.034 -6.588 1 98.26 22 VAL B CA 1
ATOM 1455 C C . VAL B 1 22 ? 11.221 -17.279 -5.976 1 98.26 22 VAL B C 1
ATOM 1457 O O . VAL B 1 22 ? 11.319 -16.08 -5.7 1 98.26 22 VAL B O 1
ATOM 1460 N N . ALA B 1 23 ? 10.158 -17.98 -5.753 1 98.33 23 ALA B N 1
ATOM 1461 C CA . ALA B 1 23 ? 8.955 -17.376 -5.186 1 98.33 23 ALA B CA 1
ATOM 1462 C C . ALA B 1 23 ? 9.234 -16.794 -3.803 1 98.33 23 ALA B C 1
ATOM 1464 O O . ALA B 1 23 ? 8.759 -15.705 -3.474 1 98.33 23 ALA B O 1
ATOM 1465 N N . ASP B 1 24 ? 9.999 -17.522 -3.035 1 98.29 24 ASP B N 1
ATOM 1466 C CA . ASP B 1 24 ? 10.344 -17.046 -1.699 1 98.29 24 ASP B CA 1
ATOM 1467 C C . ASP B 1 24 ? 11.145 -15.749 -1.769 1 98.29 24 ASP B C 1
ATOM 1469 O O . ASP B 1 24 ? 10.889 -14.813 -1.008 1 98.29 24 ASP B O 1
ATOM 1473 N N . ALA B 1 25 ? 12.077 -15.699 -2.636 1 98.67 25 ALA B N 1
ATOM 1474 C CA . ALA B 1 25 ? 12.886 -14.496 -2.814 1 98.67 25 ALA B CA 1
ATOM 1475 C C . ALA B 1 25 ? 12.035 -13.331 -3.312 1 98.67 25 ALA B C 1
ATOM 1477 O O . ALA B 1 25 ? 12.175 -12.203 -2.834 1 98.67 25 ALA B O 1
ATOM 1478 N N . LEU B 1 26 ? 11.129 -13.6 -4.252 1 98.85 26 LEU B N 1
ATOM 1479 C CA . LEU B 1 26 ? 10.231 -12.582 -4.786 1 98.85 26 LEU B CA 1
ATOM 1480 C C . LEU B 1 26 ? 9.305 -12.049 -3.697 1 98.85 26 LEU B C 1
ATOM 1482 O O . LEU B 1 26 ? 9.073 -10.841 -3.611 1 98.85 26 LEU B O 1
ATOM 1486 N N . ASN B 1 27 ? 8.791 -12.917 -2.885 1 98.82 27 ASN B N 1
ATOM 1487 C CA . ASN B 1 27 ? 7.876 -12.494 -1.831 1 98.82 27 ASN B CA 1
ATOM 1488 C C . ASN B 1 27 ? 8.584 -11.642 -0.782 1 98.82 27 ASN B C 1
ATOM 1490 O O . ASN B 1 27 ? 7.997 -10.706 -0.236 1 98.82 27 ASN B O 1
ATOM 1494 N N . SER B 1 28 ? 9.825 -12.01 -0.488 1 98.73 28 SER B N 1
ATOM 1495 C CA . SER B 1 28 ? 10.612 -11.169 0.408 1 98.73 28 SER B CA 1
ATOM 1496 C C . SER B 1 28 ? 10.817 -9.776 -0.178 1 98.73 28 SER B C 1
ATOM 1498 O O . SER B 1 28 ? 10.638 -8.773 0.516 1 98.73 28 SER B O 1
ATOM 1500 N N . ALA B 1 29 ? 11.166 -9.719 -1.421 1 98.88 29 ALA B N 1
ATOM 150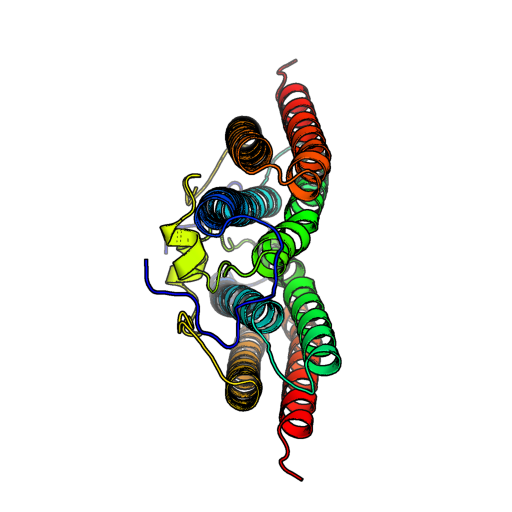1 C CA . ALA B 1 29 ? 11.36 -8.44 -2.098 1 98.88 29 ALA B CA 1
ATOM 1502 C C . ALA B 1 29 ? 10.056 -7.649 -2.161 1 98.88 29 ALA B C 1
ATOM 1504 O O . ALA B 1 29 ? 10.056 -6.426 -1.998 1 98.88 29 ALA B O 1
ATOM 1505 N N . LEU B 1 30 ? 8.929 -8.331 -2.45 1 98.92 30 LEU B N 1
ATOM 1506 C CA . LEU B 1 30 ? 7.619 -7.69 -2.505 1 98.92 30 LEU B CA 1
ATOM 1507 C C . LEU B 1 30 ? 7.269 -7.052 -1.165 1 98.92 30 LEU B C 1
ATOM 1509 O O . LEU B 1 30 ? 6.801 -5.912 -1.119 1 98.92 30 LEU B O 1
ATOM 1513 N N . ALA B 1 31 ? 7.535 -7.746 -0.076 1 98.91 31 ALA B N 1
ATOM 1514 C CA . ALA B 1 31 ? 7.286 -7.202 1.257 1 98.91 31 ALA B CA 1
ATOM 1515 C C . ALA B 1 31 ? 8.12 -5.948 1.502 1 98.91 31 ALA B C 1
ATOM 1517 O O . ALA B 1 31 ? 7.616 -4.952 2.024 1 98.91 31 ALA B O 1
ATOM 1518 N N . ASP B 1 32 ? 9.358 -6.031 1.081 1 98.91 32 ASP B N 1
ATOM 1519 C CA . ASP B 1 32 ? 10.242 -4.88 1.236 1 98.91 32 ASP B CA 1
ATOM 1520 C C . ASP B 1 32 ? 9.785 -3.715 0.361 1 98.91 32 ASP B C 1
ATOM 1522 O O . ASP B 1 32 ? 9.938 -2.552 0.739 1 98.91 32 ASP B O 1
ATOM 1526 N N . CYS B 1 33 ? 9.258 -3.989 -0.816 1 98.92 33 CYS B N 1
ATOM 1527 C CA . CYS B 1 33 ? 8.726 -2.928 -1.664 1 98.92 33 CYS B CA 1
ATOM 1528 C C . CYS B 1 33 ? 7.568 -2.212 -0.98 1 98.92 33 CYS B C 1
ATOM 1530 O O . CYS B 1 33 ? 7.499 -0.982 -0.992 1 98.92 33 CYS B O 1
ATOM 1532 N N . PHE B 1 34 ? 6.666 -2.937 -0.36 1 98.9 34 PHE B N 1
ATOM 1533 C CA . PHE B 1 34 ? 5.55 -2.315 0.342 1 98.9 34 PHE B CA 1
ATOM 1534 C C . PHE B 1 34 ? 6.045 -1.501 1.532 1 98.9 34 PHE B C 1
ATOM 1536 O O . PHE B 1 34 ? 5.561 -0.394 1.778 1 98.9 34 PHE B O 1
ATOM 1543 N N . ALA B 1 35 ? 6.996 -2.025 2.275 1 98.88 35 ALA B N 1
ATOM 1544 C CA . ALA B 1 35 ? 7.566 -1.303 3.41 1 98.88 35 ALA B CA 1
ATOM 1545 C C . ALA B 1 35 ? 8.241 -0.013 2.955 1 98.88 35 ALA B C 1
ATOM 1547 O O . ALA B 1 35 ? 8.059 1.041 3.57 1 98.88 35 ALA B O 1
ATOM 1548 N N . LEU B 1 36 ? 9.031 -0.122 1.901 1 98.93 36 LEU B N 1
ATOM 1549 C CA . LEU B 1 36 ? 9.74 1.043 1.382 1 98.93 36 LEU B CA 1
ATOM 1550 C C . LEU B 1 36 ? 8.761 2.069 0.82 1 98.93 36 LEU B C 1
ATOM 1552 O O . LEU B 1 36 ? 8.949 3.274 0.998 1 98.93 36 LEU B O 1
ATOM 1556 N N . TYR B 1 37 ? 7.733 1.606 0.101 1 98.91 37 TYR B N 1
ATOM 1557 C CA . TYR B 1 37 ? 6.694 2.497 -0.404 1 98.91 37 TYR B CA 1
ATOM 1558 C C . TYR B 1 37 ? 6.082 3.316 0.726 1 98.91 37 TYR B C 1
ATOM 1560 O O . TYR B 1 37 ? 6.009 4.545 0.642 1 98.91 37 TYR B O 1
ATOM 1568 N N . LEU B 1 38 ? 5.703 2.606 1.768 1 98.88 38 LEU B N 1
ATOM 1569 C CA . LEU B 1 38 ? 5.003 3.301 2.842 1 98.88 38 LEU B CA 1
ATOM 1570 C C . LEU B 1 38 ? 5.942 4.252 3.577 1 98.88 38 LEU B C 1
ATOM 1572 O O . LEU B 1 38 ? 5.54 5.35 3.966 1 98.88 38 LEU B O 1
ATOM 1576 N N . LYS B 1 39 ? 7.189 3.876 3.81 1 98.87 39 LYS B N 1
ATOM 1577 C CA . LYS B 1 39 ? 8.158 4.772 4.435 1 98.87 39 LYS B CA 1
ATOM 1578 C C . LYS B 1 39 ? 8.383 6.018 3.584 1 98.87 39 LYS B C 1
ATOM 1580 O O . LYS B 1 39 ? 8.482 7.128 4.113 1 98.87 39 LYS B O 1
ATOM 1585 N N . THR B 1 40 ? 8.48 5.787 2.285 1 98.92 40 THR B N 1
ATOM 1586 C CA . THR B 1 40 ? 8.675 6.905 1.369 1 98.92 40 THR B CA 1
ATOM 1587 C C . THR B 1 40 ? 7.491 7.866 1.43 1 98.92 40 THR B C 1
ATOM 1589 O O . THR B 1 40 ? 7.675 9.085 1.466 1 98.92 40 THR B O 1
ATOM 1592 N N . LYS B 1 41 ? 6.276 7.343 1.462 1 98.87 41 LYS B N 1
ATOM 1593 C CA . LYS B 1 41 ? 5.088 8.182 1.59 1 98.87 41 LYS B CA 1
ATOM 1594 C C . LYS B 1 41 ? 5.038 8.857 2.958 1 98.87 41 LYS B C 1
ATOM 1596 O O . LYS B 1 41 ? 4.65 10.022 3.067 1 98.87 41 LYS B O 1
ATOM 1601 N N . ASN B 1 42 ? 5.398 8.099 4.008 1 98.8 42 ASN B N 1
ATOM 1602 C CA . ASN B 1 42 ? 5.529 8.701 5.33 1 98.8 42 ASN B CA 1
ATOM 1603 C C . ASN B 1 42 ? 6.412 9.945 5.295 1 98.8 42 ASN B C 1
ATOM 1605 O O . ASN B 1 42 ? 6.013 11.009 5.771 1 98.8 42 ASN B O 1
ATOM 1609 N N . PHE B 1 43 ? 7.569 9.823 4.703 1 98.79 43 PHE B N 1
ATOM 1610 C CA . PHE B 1 43 ? 8.507 10.936 4.622 1 98.79 43 PHE B CA 1
ATOM 1611 C C . PHE B 1 43 ? 7.967 12.034 3.713 1 98.79 43 PHE B C 1
ATOM 1613 O O . PHE B 1 43 ? 8.13 13.221 4 1 98.79 43 PHE B O 1
ATOM 1620 N N . HIS B 1 44 ? 7.31 11.669 2.641 1 98.77 44 HIS B N 1
ATOM 1621 C CA . HIS B 1 44 ? 6.61 12.615 1.779 1 98.77 44 HIS B CA 1
ATOM 1622 C C . HIS B 1 44 ? 5.595 13.434 2.57 1 98.77 44 HIS B C 1
ATOM 1624 O O . HIS B 1 44 ? 5.542 14.659 2.438 1 98.77 44 HIS B O 1
ATOM 1630 N N . TRP B 1 45 ? 4.828 12.822 3.459 1 98.55 45 TRP B N 1
ATOM 1631 C CA . TRP B 1 45 ? 3.749 13.474 4.195 1 98.55 45 TRP B CA 1
ATOM 1632 C C . TRP B 1 45 ? 4.305 14.341 5.319 1 98.55 45 TRP B C 1
ATOM 1634 O O . TRP B 1 45 ? 3.685 15.333 5.711 1 98.55 45 TRP B O 1
ATOM 1644 N N . HIS B 1 46 ? 5.54 14.035 5.785 1 98.21 46 HIS B N 1
ATOM 1645 C CA . HIS B 1 46 ? 5.978 14.668 7.024 1 98.21 46 HIS B CA 1
ATOM 1646 C C . HIS B 1 46 ? 7.228 15.513 6.799 1 98.21 46 HIS B C 1
ATOM 1648 O O . HIS B 1 46 ? 7.812 16.032 7.753 1 98.21 46 HIS B O 1
ATOM 1654 N N . VAL B 1 47 ? 7.656 15.588 5.552 1 97.51 47 VAL B N 1
ATOM 1655 C CA . VAL B 1 47 ? 8.807 16.436 5.261 1 97.51 47 VAL B CA 1
ATOM 1656 C C . VAL B 1 47 ? 8.451 17.898 5.523 1 97.51 47 VAL B C 1
ATOM 1658 O O . VAL B 1 47 ? 7.336 18.335 5.225 1 97.51 47 VAL B O 1
ATOM 1661 N N . SER B 1 48 ? 9.359 18.587 6.121 1 95.36 48 SER B N 1
ATOM 1662 C CA . SER B 1 48 ? 9.202 19.99 6.489 1 95.36 48 SER B CA 1
ATOM 1663 C C . SER B 1 48 ? 10.506 20.759 6.307 1 95.36 48 SER B C 1
ATOM 1665 O O . SER B 1 48 ? 11.591 20.186 6.416 1 95.36 48 SER B O 1
ATOM 1667 N N . GLY B 1 49 ? 10.369 22.061 5.941 1 92.95 49 GLY B N 1
ATOM 1668 C CA . GLY B 1 49 ? 11.55 22.904 5.853 1 92.95 49 GLY B CA 1
ATOM 1669 C C . GLY B 1 49 ? 11.713 23.563 4.496 1 92.95 49 GLY B C 1
ATOM 1670 O O . GLY B 1 49 ? 10.832 23.457 3.639 1 92.95 49 GLY B O 1
ATOM 1671 N N . PRO B 1 50 ? 12.771 24.29 4.205 1 91.82 50 PRO B N 1
ATOM 1672 C CA . PRO B 1 50 ? 12.938 25.162 3.04 1 91.82 50 PRO B CA 1
ATOM 1673 C C . PRO B 1 50 ? 12.87 24.401 1.718 1 91.82 50 PRO B C 1
ATOM 1675 O O . PRO B 1 50 ? 12.493 24.971 0.692 1 91.82 50 PRO B O 1
ATOM 1678 N N . HIS B 1 51 ? 13.214 23.152 1.664 1 91.92 51 HIS B N 1
ATOM 1679 C CA . HIS B 1 51 ? 13.167 22.365 0.436 1 91.92 51 HIS B CA 1
ATOM 1680 C C . HIS B 1 51 ? 11.933 21.47 0.402 1 91.92 51 HIS B C 1
ATOM 1682 O O . HIS B 1 51 ? 11.95 20.406 -0.219 1 91.92 51 HIS B O 1
ATOM 1688 N N . PHE B 1 52 ? 10.944 21.933 0.997 1 95.21 52 PHE B N 1
ATOM 1689 C CA . PHE B 1 52 ? 9.721 21.152 1.138 1 95.21 52 PHE B CA 1
ATOM 1690 C C . PHE B 1 52 ? 9.201 20.71 -0.225 1 95.21 52 PHE B C 1
ATOM 1692 O O . PHE B 1 52 ? 8.986 19.518 -0.457 1 95.21 52 PHE B O 1
ATOM 1699 N N . ARG B 1 53 ? 8.98 21.634 -1.084 1 96.15 53 ARG B N 1
ATOM 1700 C CA . ARG B 1 53 ? 8.336 21.306 -2.352 1 96.15 53 ARG B CA 1
ATOM 1701 C C . ARG B 1 53 ? 9.167 20.305 -3.146 1 96.15 53 ARG B C 1
ATOM 1703 O O . ARG B 1 53 ? 8.634 19.326 -3.672 1 96.15 53 ARG B O 1
ATOM 1710 N N . ASP B 1 54 ? 10.477 20.512 -3.217 1 96.73 54 ASP B N 1
ATOM 1711 C CA . ASP B 1 54 ? 11.357 19.646 -3.996 1 96.73 54 ASP B CA 1
ATOM 1712 C C . ASP B 1 54 ? 11.363 18.225 -3.438 1 96.73 54 ASP B C 1
ATOM 1714 O O . ASP B 1 54 ? 11.188 17.259 -4.183 1 96.73 54 ASP B O 1
ATOM 1718 N N . TYR B 1 55 ? 11.513 18.111 -2.113 1 97.49 55 TYR B N 1
ATOM 1719 C CA . TYR B 1 55 ? 11.552 16.793 -1.49 1 97.49 55 TYR B CA 1
ATOM 1720 C C . TYR B 1 55 ? 10.181 16.129 -1.534 1 97.49 55 TYR B C 1
ATOM 1722 O O . TYR B 1 55 ? 10.076 14.921 -1.761 1 97.49 55 TYR B O 1
ATOM 1730 N N . HIS B 1 56 ? 9.165 16.934 -1.326 1 98.16 56 HIS B N 1
ATOM 1731 C CA . HIS B 1 56 ? 7.797 16.43 -1.377 1 98.16 56 HIS B CA 1
ATOM 1732 C C . HIS B 1 56 ? 7.498 15.785 -2.726 1 98.16 56 HIS B C 1
ATOM 1734 O O . HIS B 1 56 ? 6.994 14.661 -2.783 1 98.16 56 HIS B O 1
ATOM 1740 N N . LEU B 1 57 ? 7.881 16.397 -3.818 1 98.23 57 LEU B N 1
ATOM 1741 C CA . LEU B 1 57 ? 7.624 15.902 -5.166 1 98.23 57 LEU B CA 1
ATOM 1742 C C . LEU B 1 57 ? 8.539 14.727 -5.497 1 98.23 57 LEU B C 1
ATOM 1744 O O . LEU B 1 57 ? 8.1 13.744 -6.098 1 98.23 57 LEU B O 1
ATOM 1748 N N . LEU B 1 58 ? 9.788 14.812 -5.123 1 98.47 58 LEU B N 1
ATOM 1749 C CA . LEU B 1 58 ? 10.745 13.736 -5.355 1 98.47 58 LEU B CA 1
ATOM 1750 C C . LEU B 1 58 ? 10.271 12.438 -4.709 1 98.47 58 LEU B C 1
ATOM 1752 O O . LEU B 1 58 ? 10.27 11.385 -5.35 1 98.47 58 LEU B O 1
ATOM 1756 N N . LEU B 1 59 ? 9.828 12.552 -3.48 1 98.75 59 LEU B N 1
ATOM 1757 C CA . LEU B 1 59 ? 9.444 11.362 -2.729 1 98.75 59 LEU B CA 1
ATOM 1758 C C . LEU B 1 59 ? 8.122 10.799 -3.241 1 98.75 59 LEU B C 1
ATOM 1760 O O . LEU B 1 59 ? 7.917 9.583 -3.235 1 98.75 59 LEU B O 1
ATOM 1764 N N . ASP B 1 60 ? 7.272 11.649 -3.717 1 98.69 60 ASP B N 1
ATOM 1765 C CA . ASP B 1 60 ? 6.039 11.173 -4.338 1 98.69 60 ASP B CA 1
ATOM 1766 C C . ASP B 1 60 ? 6.335 10.37 -5.602 1 98.69 60 ASP B C 1
ATOM 1768 O O . ASP B 1 60 ? 5.765 9.296 -5.81 1 98.69 60 ASP B O 1
ATOM 1772 N N . ASP B 1 61 ? 7.231 10.839 -6.439 1 98.66 61 ASP B N 1
ATOM 1773 C CA . ASP B 1 61 ? 7.629 10.158 -7.668 1 98.66 61 ASP B CA 1
ATOM 1774 C C . ASP B 1 61 ? 8.26 8.801 -7.364 1 98.66 61 ASP B C 1
ATOM 1776 O O . ASP B 1 61 ? 7.96 7.807 -8.029 1 98.66 61 ASP B O 1
ATOM 1780 N N . GLN B 1 62 ? 9.098 8.8 -6.382 1 98.86 62 GLN B N 1
ATOM 1781 C CA . GLN B 1 62 ? 9.773 7.554 -6.033 1 98.86 62 GLN B CA 1
ATOM 1782 C C . GLN B 1 62 ? 8.79 6.539 -5.457 1 98.86 62 GLN B C 1
ATOM 1784 O O . GLN B 1 62 ? 8.872 5.346 -5.76 1 98.86 62 GLN B O 1
ATOM 1789 N N . ALA B 1 63 ? 7.853 7.02 -4.624 1 98.83 63 ALA B N 1
ATOM 1790 C CA . ALA B 1 63 ? 6.83 6.124 -4.09 1 98.83 63 ALA B CA 1
ATOM 1791 C C . ALA B 1 63 ? 6.004 5.505 -5.214 1 98.83 63 ALA B C 1
ATOM 1793 O O . ALA B 1 63 ? 5.706 4.308 -5.187 1 98.83 63 ALA B O 1
ATOM 1794 N N . ALA B 1 64 ? 5.644 6.303 -6.197 1 98.52 64 ALA B N 1
ATOM 1795 C CA . ALA B 1 64 ? 4.861 5.811 -7.328 1 98.52 64 ALA B CA 1
ATOM 1796 C C . ALA B 1 64 ? 5.628 4.742 -8.102 1 98.52 64 ALA B C 1
ATOM 1798 O O . ALA B 1 64 ? 5.046 3.747 -8.54 1 98.52 64 ALA B O 1
ATOM 1799 N N . GLN B 1 65 ? 6.911 4.948 -8.3 1 98.7 65 GLN B N 1
ATOM 1800 C CA . GLN B 1 65 ? 7.743 3.985 -9.014 1 98.7 65 GLN B CA 1
ATOM 1801 C C . GLN B 1 65 ? 7.826 2.662 -8.258 1 98.7 65 GLN B C 1
ATOM 1803 O O . GLN B 1 65 ? 7.719 1.591 -8.858 1 98.7 65 GLN B O 1
ATOM 1808 N N . ILE B 1 66 ? 7.993 2.725 -6.908 1 98.85 66 ILE B N 1
ATOM 1809 C CA . ILE B 1 66 ? 8.082 1.528 -6.08 1 98.85 66 ILE B CA 1
ATOM 1810 C C . ILE B 1 66 ? 6.763 0.761 -6.137 1 98.85 66 ILE B C 1
ATOM 1812 O O . ILE B 1 66 ? 6.751 -0.451 -6.363 1 98.85 66 ILE B O 1
ATOM 1816 N N . TYR B 1 67 ? 5.687 1.499 -5.976 1 98.52 67 TYR B N 1
ATOM 1817 C CA . TYR B 1 67 ? 4.36 0.898 -6.052 1 98.52 67 TYR B CA 1
ATOM 1818 C C . TYR B 1 67 ? 4.14 0.231 -7.405 1 98.52 67 TYR B C 1
ATOM 1820 O O . TYR B 1 67 ? 3.507 -0.824 -7.488 1 98.52 67 TYR B O 1
ATOM 1828 N N . GLY B 1 68 ? 4.643 0.755 -8.459 1 98.26 68 GLY B N 1
ATOM 1829 C CA . GLY B 1 68 ? 4.402 0.349 -9.834 1 98.26 68 GLY B CA 1
ATOM 1830 C C . GLY B 1 68 ? 4.896 -1.053 -10.137 1 98.26 68 GLY B C 1
ATOM 1831 O O . GLY B 1 68 ? 4.446 -1.681 -11.097 1 98.26 68 GLY B O 1
ATOM 1832 N N . ILE B 1 69 ? 5.756 -1.619 -9.29 1 98.31 69 ILE B N 1
ATOM 1833 C CA . ILE B 1 69 ? 6.307 -2.924 -9.64 1 98.31 69 ILE B CA 1
ATOM 1834 C C . ILE B 1 69 ? 5.706 -3.997 -8.735 1 98.31 69 ILE B C 1
ATOM 1836 O O . ILE B 1 69 ? 5.934 -5.191 -8.942 1 98.31 69 ILE B O 1
ATOM 1840 N N . THR B 1 70 ? 4.917 -3.661 -7.723 1 98.72 70 THR B N 1
ATOM 1841 C CA . THR B 1 70 ? 4.424 -4.605 -6.727 1 98.72 70 THR B CA 1
ATOM 1842 C C . THR B 1 70 ? 3.521 -5.652 -7.374 1 98.72 70 THR B C 1
ATOM 1844 O O . THR B 1 70 ? 3.657 -6.847 -7.105 1 98.72 70 THR B O 1
ATOM 1847 N N . ASP B 1 71 ? 2.669 -5.174 -8.267 1 98.61 71 ASP B N 1
ATOM 1848 C CA . ASP B 1 71 ? 1.759 -6.109 -8.921 1 98.61 71 ASP B CA 1
ATOM 1849 C C . ASP B 1 71 ? 2.521 -7.085 -9.813 1 98.61 71 ASP B C 1
ATOM 1851 O O . ASP B 1 71 ? 2.201 -8.275 -9.856 1 98.61 71 ASP B O 1
ATOM 1855 N N . ALA B 1 72 ? 3.515 -6.589 -10.552 1 98.58 72 ALA B N 1
ATOM 1856 C CA . ALA B 1 72 ? 4.32 -7.436 -11.428 1 98.58 72 ALA B CA 1
ATOM 1857 C C . ALA B 1 72 ? 5.046 -8.516 -10.63 1 98.58 72 ALA B C 1
ATOM 1859 O O . ALA B 1 72 ? 5.134 -9.666 -11.068 1 98.58 72 ALA B O 1
ATOM 1860 N N . ILE B 1 73 ? 5.53 -8.188 -9.457 1 98.85 73 ILE B N 1
ATOM 1861 C CA . ILE B 1 73 ? 6.219 -9.157 -8.612 1 98.85 73 ILE B CA 1
ATOM 1862 C C . ILE B 1 73 ? 5.24 -10.24 -8.163 1 98.85 73 ILE B C 1
ATOM 1864 O O . ILE B 1 73 ? 5.518 -11.433 -8.302 1 98.85 73 ILE B O 1
ATOM 1868 N N . ALA B 1 74 ? 4.12 -9.822 -7.636 1 98.82 74 ALA B N 1
ATOM 1869 C CA . ALA B 1 74 ? 3.134 -10.769 -7.121 1 98.82 74 ALA B CA 1
ATOM 1870 C C . ALA B 1 74 ? 2.639 -11.7 -8.225 1 98.82 74 ALA B C 1
ATOM 1872 O O . ALA B 1 74 ? 2.515 -12.909 -8.016 1 98.82 74 ALA B O 1
ATOM 1873 N N . GLU B 1 75 ? 2.397 -11.16 -9.382 1 98.37 75 GLU B N 1
ATOM 1874 C CA . GLU B 1 75 ? 1.873 -11.969 -10.478 1 98.37 75 GLU B CA 1
ATOM 1875 C C . GLU B 1 75 ? 2.939 -12.914 -11.026 1 98.37 75 GLU B C 1
ATOM 1877 O O . GLU B 1 75 ? 2.622 -14.001 -11.513 1 98.37 75 GLU B O 1
ATOM 1882 N N . ARG B 1 76 ? 4.232 -12.484 -10.962 1 98.24 76 ARG B N 1
ATOM 1883 C CA . ARG B 1 76 ? 5.294 -13.409 -11.343 1 98.24 76 ARG B CA 1
ATOM 1884 C C . ARG B 1 76 ? 5.289 -14.646 -10.451 1 98.24 76 ARG B C 1
ATOM 1886 O O . ARG B 1 76 ? 5.458 -15.767 -10.935 1 98.24 76 ARG B O 1
ATOM 1893 N N . VAL B 1 77 ? 5.114 -14.475 -9.162 1 98.16 77 VAL B N 1
ATOM 1894 C CA . VAL B 1 77 ? 5.034 -15.583 -8.216 1 98.16 77 VAL B CA 1
ATOM 1895 C C . VAL B 1 77 ? 3.876 -16.505 -8.596 1 98.16 77 VAL B C 1
ATOM 1897 O O . VAL B 1 77 ? 4.045 -17.724 -8.673 1 98.16 77 VAL B O 1
ATOM 1900 N N . ARG B 1 78 ? 2.724 -15.94 -8.946 1 97.59 78 ARG B N 1
ATOM 1901 C CA . ARG B 1 78 ? 1.519 -16.708 -9.242 1 97.59 78 ARG B CA 1
ATOM 1902 C C . ARG B 1 78 ? 1.649 -17.439 -10.574 1 97.59 78 ARG B C 1
ATOM 1904 O O . ARG B 1 78 ? 1.184 -18.573 -10.714 1 97.59 78 ARG B O 1
ATOM 1911 N N . LYS B 1 79 ? 2.362 -16.815 -11.519 1 96.21 79 LYS B N 1
ATOM 1912 C CA . LYS B 1 79 ? 2.543 -17.406 -12.842 1 96.21 79 LYS B CA 1
ATOM 1913 C C . LYS B 1 79 ? 3.352 -18.697 -12.761 1 96.21 79 LYS B C 1
ATOM 1915 O O . LYS B 1 79 ? 3.255 -19.553 -13.643 1 96.21 79 LYS B O 1
ATOM 1920 N N . THR B 1 80 ? 4.081 -18.913 -11.682 1 95.4 80 THR B N 1
ATOM 1921 C CA . THR B 1 80 ? 4.945 -20.083 -11.582 1 95.4 80 THR B CA 1
ATOM 1922 C C . THR B 1 80 ? 4.38 -21.089 -10.583 1 95.4 80 THR B C 1
ATOM 1924 O O . THR B 1 80 ? 5.114 -21.928 -10.055 1 95.4 80 THR B O 1
ATOM 1927 N N . GLY B 1 81 ? 3.092 -20.899 -10.21 1 94.07 81 GLY B N 1
ATOM 1928 C CA . GLY B 1 81 ? 2.363 -21.908 -9.458 1 94.07 81 GLY B CA 1
ATOM 1929 C C . GLY B 1 81 ? 2.521 -21.762 -7.956 1 94.07 81 GLY B C 1
ATOM 1930 O O . GLY B 1 81 ? 2.23 -22.693 -7.203 1 94.07 81 GLY B O 1
ATOM 1931 N N . ASN B 1 82 ? 3.033 -20.638 -7.534 1 96.83 82 ASN B N 1
ATOM 1932 C CA . ASN B 1 82 ? 3.239 -20.394 -6.111 1 96.83 82 ASN B CA 1
ATOM 1933 C C . ASN B 1 82 ? 2.266 -19.347 -5.575 1 96.83 82 ASN B C 1
ATOM 1935 O O . ASN B 1 82 ? 1.408 -18.857 -6.311 1 96.83 82 ASN B O 1
ATOM 1939 N N . VAL B 1 83 ? 2.322 -19.017 -4.273 1 97.72 83 VAL B N 1
ATOM 1940 C CA . VAL B 1 83 ? 1.423 -18.055 -3.644 1 97.72 83 VAL B CA 1
ATOM 1941 C C . VAL B 1 83 ? 2.215 -16.834 -3.181 1 97.72 83 VAL B C 1
ATOM 1943 O O . VAL B 1 83 ? 3.41 -16.934 -2.894 1 97.72 83 VAL B O 1
ATOM 1946 N N . THR B 1 84 ? 1.542 -15.731 -3.131 1 98.35 84 THR B N 1
ATOM 1947 C CA . THR B 1 84 ? 2.197 -14.477 -2.777 1 98.35 84 THR B CA 1
ATOM 1948 C C . THR B 1 84 ? 1.532 -13.845 -1.557 1 98.35 84 THR B C 1
ATOM 1950 O O . THR B 1 84 ? 0.786 -14.51 -0.836 1 98.35 84 THR B O 1
ATOM 1953 N N . LEU B 1 85 ? 1.83 -12.603 -1.24 1 98.59 85 LEU B N 1
ATOM 1954 C CA . LEU B 1 85 ? 1.427 -11.917 -0.016 1 98.59 85 LEU B CA 1
ATOM 1955 C C . LEU B 1 85 ? -0.091 -11.814 0.074 1 98.59 85 LEU B C 1
ATOM 1957 O O . LEU B 1 85 ? -0.774 -11.723 -0.949 1 98.59 85 LEU B O 1
ATOM 1961 N N . ARG B 1 86 ? -0.567 -11.682 1.332 1 98.6 86 ARG B N 1
ATOM 1962 C CA . ARG B 1 86 ? -2.011 -11.788 1.508 1 98.6 86 ARG B CA 1
ATOM 1963 C C . ARG B 1 86 ? -2.552 -10.616 2.321 1 98.6 86 ARG B C 1
ATOM 1965 O O . ARG B 1 86 ? -3.744 -10.309 2.259 1 98.6 86 ARG B O 1
ATOM 1972 N N . SER B 1 87 ? -1.692 -10.007 3.165 1 98.71 87 SER B N 1
ATOM 1973 C CA . SER B 1 87 ? -2.242 -9.028 4.097 1 98.71 87 SER B CA 1
ATOM 1974 C C . SER B 1 87 ? -1.151 -8.114 4.645 1 98.71 87 SER B C 1
ATOM 1976 O O . SER B 1 87 ? 0.035 -8.329 4.386 1 98.71 87 SER B O 1
ATOM 1978 N N . ILE B 1 88 ? -1.584 -7.099 5.424 1 98.79 88 ILE B N 1
ATOM 1979 C CA . ILE B 1 88 ? -0.672 -6.219 6.147 1 98.79 88 ILE B CA 1
ATOM 1980 C C . ILE B 1 88 ? 0.179 -7.039 7.114 1 98.79 88 ILE B C 1
ATOM 1982 O O . ILE B 1 88 ? 1.394 -6.846 7.199 1 98.79 88 ILE B O 1
ATOM 1986 N N . GLY B 1 89 ? -0.462 -7.921 7.834 1 98.62 89 GLY B N 1
ATOM 1987 C CA . GLY B 1 89 ? 0.278 -8.783 8.741 1 98.62 89 GLY B CA 1
ATOM 1988 C C . GLY B 1 89 ? 1.29 -9.665 8.035 1 98.62 89 GLY B C 1
ATOM 1989 O O . GLY B 1 89 ? 2.379 -9.912 8.558 1 98.62 89 GLY B O 1
ATOM 1990 N N . ASP B 1 90 ? 0.937 -10.169 6.884 1 98.66 90 ASP B N 1
ATOM 1991 C CA . ASP B 1 90 ? 1.849 -10.99 6.094 1 98.66 90 ASP B CA 1
ATOM 1992 C C . ASP B 1 90 ? 3.075 -10.188 5.662 1 98.66 90 ASP B C 1
ATOM 1994 O O . ASP B 1 90 ? 4.204 -10.674 5.754 1 98.66 90 ASP B O 1
ATOM 1998 N N . ILE B 1 91 ? 2.877 -8.911 5.215 1 98.81 91 ILE B N 1
ATOM 1999 C CA . ILE B 1 91 ? 3.984 -8.021 4.878 1 98.81 91 ILE B CA 1
ATOM 2000 C C . ILE B 1 91 ? 4.885 -7.835 6.097 1 98.81 91 ILE B C 1
ATOM 2002 O O . ILE B 1 91 ? 6.105 -7.989 6.004 1 98.81 91 ILE B O 1
ATOM 2006 N N . ALA B 1 92 ? 4.279 -7.585 7.242 1 98.63 92 ALA B N 1
ATOM 2007 C CA . ALA B 1 92 ? 5.02 -7.305 8.469 1 98.63 92 ALA B CA 1
ATOM 2008 C C . ALA B 1 92 ? 5.891 -8.493 8.866 1 98.63 92 ALA B C 1
ATOM 2010 O O . ALA B 1 92 ? 6.985 -8.315 9.408 1 98.63 92 ALA B O 1
ATOM 2011 N N . ARG B 1 93 ? 5.47 -9.648 8.617 1 98.09 93 ARG B N 1
ATOM 2012 C CA . ARG B 1 93 ? 6.201 -10.853 8.995 1 98.09 93 ARG B CA 1
ATOM 2013 C C . ARG B 1 93 ? 7.353 -11.119 8.033 1 98.09 93 ARG B C 1
ATOM 2015 O O . ARG B 1 93 ? 8.321 -11.796 8.387 1 98.09 93 ARG B O 1
ATOM 2022 N N . ARG B 1 94 ? 7.312 -10.548 6.85 1 98.21 94 ARG B N 1
ATOM 2023 C CA . ARG B 1 94 ? 8.258 -10.956 5.817 1 98.21 94 ARG B CA 1
ATOM 2024 C C . ARG B 1 94 ? 9.254 -9.841 5.516 1 98.21 94 ARG B C 1
ATOM 2026 O O . ARG B 1 94 ? 10.341 -10.097 4.994 1 98.21 94 ARG B O 1
ATOM 2033 N N . GLN B 1 95 ? 8.795 -8.569 5.738 1 98.6 95 GLN B N 1
ATOM 2034 C CA . GLN B 1 95 ? 9.669 -7.458 5.378 1 98.6 95 GLN B CA 1
ATOM 2035 C C . GLN B 1 95 ? 10.972 -7.503 6.172 1 98.6 95 GLN B C 1
ATOM 2037 O O . GLN B 1 95 ? 10.975 -7.872 7.349 1 98.6 95 GLN B O 1
ATOM 2042 N N . THR B 1 96 ? 12.035 -7.114 5.59 1 98.5 96 THR B N 1
ATOM 2043 C CA . THR B 1 96 ? 13.331 -7.03 6.254 1 98.5 96 THR B CA 1
ATOM 2044 C C . THR B 1 96 ? 13.695 -5.577 6.548 1 98.5 96 THR B C 1
ATOM 2046 O O . THR B 1 96 ? 14.556 -5.305 7.387 1 98.5 96 THR B O 1
ATOM 2049 N N . LEU B 1 97 ? 13.068 -4.652 5.838 1 98.65 97 LEU B N 1
ATOM 2050 C CA . LEU B 1 97 ? 13.268 -3.235 6.12 1 98.65 97 LEU B CA 1
ATOM 2051 C C . LEU B 1 97 ? 12.513 -2.82 7.379 1 98.65 97 LEU B C 1
ATOM 2053 O O . LEU B 1 97 ? 11.335 -3.148 7.538 1 98.65 97 LEU B O 1
ATOM 2057 N N . THR B 1 98 ? 13.163 -2.118 8.217 1 98.19 98 THR B N 1
ATOM 2058 C CA . THR B 1 98 ? 12.585 -1.744 9.503 1 98.19 98 THR B CA 1
ATOM 2059 C C . THR B 1 98 ? 11.633 -0.562 9.344 1 98.19 98 THR B C 1
ATOM 2061 O O . THR B 1 98 ? 11.916 0.373 8.593 1 98.19 98 THR B O 1
ATOM 2064 N N . ASP B 1 99 ? 10.592 -0.573 10.129 1 98.3 99 ASP B N 1
ATOM 2065 C CA . ASP B 1 99 ? 9.682 0.565 10.219 1 98.3 99 ASP B CA 1
ATOM 2066 C C . ASP B 1 99 ? 10.374 1.774 10.843 1 98.3 99 ASP B C 1
ATOM 2068 O O . ASP B 1 99 ? 11.303 1.622 11.639 1 98.3 99 ASP B O 1
ATOM 2072 N N . ASN B 1 100 ? 10.028 2.924 10.457 1 98.62 100 ASN B N 1
ATOM 2073 C CA . ASN B 1 100 ? 10.369 4.166 11.142 1 98.62 100 ASN B CA 1
ATOM 2074 C C . ASN B 1 100 ? 9.123 4.89 11.644 1 98.62 100 ASN B C 1
ATOM 2076 O O . ASN B 1 100 ? 8.371 5.463 10.853 1 98.62 100 ASN B O 1
ATOM 2080 N N . ASP B 1 101 ? 8.912 4.885 12.946 1 97.58 101 ASP B N 1
ATOM 2081 C CA . ASP B 1 101 ? 7.712 5.461 13.545 1 97.58 101 ASP B CA 1
ATOM 2082 C C . ASP B 1 101 ? 8.052 6.693 14.381 1 97.58 101 ASP B C 1
ATOM 2084 O O . ASP B 1 101 ? 7.285 7.08 15.265 1 97.58 101 ASP B O 1
ATOM 2088 N N . ALA B 1 102 ? 9.266 7.249 14.166 1 97.48 102 ALA B N 1
ATOM 2089 C CA . ALA B 1 102 ? 9.691 8.42 14.928 1 97.48 102 ALA B CA 1
ATOM 2090 C C . ALA B 1 102 ? 8.702 9.57 14.763 1 97.48 102 ALA B C 1
ATOM 2092 O O . ALA B 1 102 ? 8.134 9.759 13.685 1 97.48 102 ALA B O 1
ATOM 2093 N N . ASP B 1 103 ? 8.576 10.378 15.801 1 96.04 103 ASP B N 1
ATOM 2094 C CA . ASP B 1 103 ? 7.651 11.507 15.788 1 96.04 103 ASP B CA 1
ATOM 2095 C C . ASP B 1 103 ? 8.082 12.558 14.768 1 96.04 103 ASP B C 1
ATOM 2097 O O . ASP B 1 103 ? 7.248 13.299 14.242 1 96.04 103 ASP B O 1
ATOM 2101 N N . TYR B 1 104 ? 9.397 12.581 14.643 1 96.52 104 TYR B N 1
ATOM 2102 C CA . TYR B 1 104 ? 9.962 13.515 13.676 1 96.52 104 TYR B CA 1
ATOM 2103 C C . TYR B 1 104 ? 11.278 12.988 13.114 1 96.52 104 TYR B C 1
ATOM 2105 O O . TYR B 1 104 ? 12.098 12.436 13.852 1 96.52 104 TYR B O 1
ATOM 2113 N N . VAL B 1 105 ? 11.463 13.15 11.818 1 97.49 105 VAL B N 1
ATOM 2114 C CA . VAL B 1 105 ? 12.706 12.849 11.115 1 97.49 105 VAL B CA 1
ATOM 2115 C C . VAL B 1 105 ? 13.142 14.06 10.294 1 97.49 105 VAL B C 1
ATOM 2117 O O . VAL B 1 105 ? 12.362 14.595 9.503 1 97.49 105 VAL B O 1
ATOM 2120 N N . ALA B 1 106 ? 14.363 14.513 10.476 1 96.56 106 ALA B N 1
ATOM 2121 C CA . ALA B 1 106 ? 14.882 15.638 9.703 1 96.56 106 ALA B CA 1
ATOM 2122 C C . ALA B 1 106 ? 15.054 15.261 8.234 1 96.56 106 ALA B C 1
ATOM 2124 O O . ALA B 1 106 ? 15.427 14.129 7.917 1 96.56 106 ALA B O 1
ATOM 2125 N N . PRO B 1 107 ? 14.88 16.182 7.308 1 96.57 107 PRO B N 1
ATOM 2126 C CA . PRO B 1 107 ? 14.919 15.867 5.878 1 96.57 107 PRO B CA 1
ATOM 2127 C C . PRO B 1 107 ? 16.21 15.164 5.464 1 96.57 107 PRO B C 1
ATOM 2129 O O . PRO B 1 107 ? 16.173 14.201 4.694 1 96.57 107 PRO B O 1
ATOM 2132 N N . GLY B 1 108 ? 17.317 15.635 5.925 1 96.06 108 GLY B N 1
ATOM 2133 C CA . GLY B 1 108 ? 18.566 14.965 5.6 1 96.06 108 GLY B CA 1
ATOM 2134 C C . GLY B 1 108 ? 18.585 13.505 6.01 1 96.06 108 GLY B C 1
ATOM 2135 O O . GLY B 1 108 ? 19.091 12.655 5.275 1 96.06 108 GLY B O 1
ATOM 2136 N N . ASP B 1 109 ? 18.073 13.224 7.207 1 97.78 109 ASP B N 1
ATOM 2137 C CA . ASP B 1 109 ? 18.016 11.852 7.701 1 97.78 109 ASP B CA 1
ATOM 2138 C C . ASP B 1 109 ? 17.032 11.015 6.886 1 97.78 109 ASP B C 1
ATOM 2140 O O . ASP B 1 109 ? 17.252 9.821 6.674 1 97.78 109 ASP B O 1
ATOM 2144 N N . MET B 1 110 ? 15.927 11.626 6.429 1 98.33 110 MET B N 1
ATOM 2145 C CA . MET B 1 110 ? 14.977 10.939 5.558 1 98.33 110 MET B CA 1
ATOM 2146 C C . MET B 1 110 ? 15.667 10.427 4.298 1 98.33 110 MET B C 1
ATOM 2148 O O . MET B 1 110 ? 15.538 9.253 3.947 1 98.33 110 MET B O 1
ATOM 2152 N N . LEU B 1 111 ? 16.382 11.357 3.667 1 98.32 111 LEU B N 1
ATOM 2153 C CA . LEU B 1 111 ? 17.025 11.03 2.399 1 98.32 111 LEU B CA 1
ATOM 2154 C C . LEU B 1 111 ? 18.081 9.945 2.589 1 98.32 111 LEU B C 1
ATOM 2156 O O . LEU B 1 111 ? 18.175 9.017 1.783 1 98.32 111 LEU B O 1
ATOM 2160 N N . ALA B 1 112 ? 18.836 10.041 3.645 1 98.25 112 ALA B N 1
ATOM 2161 C CA . ALA B 1 112 ? 19.871 9.051 3.932 1 98.25 112 ALA B CA 1
ATOM 2162 C C . ALA B 1 112 ? 19.26 7.676 4.185 1 98.25 112 ALA B C 1
ATOM 2164 O O . ALA B 1 112 ? 19.751 6.668 3.672 1 98.25 112 ALA B O 1
ATOM 2165 N N . GLU B 1 113 ? 18.28 7.65 4.975 1 98.61 113 GLU B N 1
ATOM 2166 C CA . GLU B 1 113 ? 17.637 6.381 5.305 1 98.61 113 GLU B CA 1
ATOM 2167 C C . GLU B 1 113 ? 17.017 5.738 4.068 1 98.61 113 GLU B C 1
ATOM 2169 O O . GLU B 1 113 ? 17.158 4.532 3.852 1 98.61 113 GLU B O 1
ATOM 2174 N N . LEU B 1 114 ? 16.321 6.543 3.269 1 98.86 114 LEU B N 1
ATOM 2175 C CA . LEU B 1 114 ? 15.713 6.009 2.055 1 98.86 114 LEU B CA 1
ATOM 2176 C C . LEU B 1 114 ? 16.781 5.511 1.087 1 98.86 114 LEU B C 1
ATOM 2178 O O . LEU B 1 114 ? 16.567 4.531 0.37 1 98.86 114 LEU B O 1
ATOM 2182 N N . ARG B 1 115 ? 17.9 6.218 1.007 1 98.78 115 ARG B N 1
ATOM 2183 C CA . ARG B 1 115 ? 19.005 5.737 0.184 1 98.78 115 ARG B CA 1
ATOM 2184 C C . ARG B 1 115 ? 19.466 4.356 0.638 1 98.78 115 ARG B C 1
ATOM 2186 O O . ARG B 1 115 ? 19.602 3.442 -0.178 1 98.78 115 ARG B O 1
ATOM 2193 N N . GLU B 1 116 ? 19.664 4.205 1.932 1 98.76 116 GLU B N 1
ATOM 2194 C CA . GLU B 1 116 ? 20.096 2.923 2.48 1 98.76 116 GLU B CA 1
ATOM 2195 C C . GLU B 1 116 ? 19.062 1.833 2.213 1 98.76 116 GLU B C 1
ATOM 2197 O O . GLU B 1 116 ? 19.419 0.7 1.881 1 98.76 116 GLU B O 1
ATOM 2202 N N . ASP B 1 117 ? 17.825 2.139 2.355 1 98.89 117 ASP B N 1
ATOM 2203 C CA . ASP B 1 117 ? 16.761 1.167 2.122 1 98.89 117 ASP B CA 1
ATOM 2204 C C . ASP B 1 117 ? 16.726 0.73 0.66 1 98.89 117 ASP B C 1
ATOM 2206 O O . ASP B 1 117 ? 16.464 -0.436 0.361 1 98.89 117 ASP B O 1
ATOM 2210 N N . ASN B 1 118 ? 16.916 1.724 -0.284 1 98.9 118 ASN B N 1
ATOM 2211 C CA . ASN B 1 118 ? 16.987 1.346 -1.692 1 98.9 118 ASN B CA 1
ATOM 2212 C C . ASN B 1 118 ? 18.188 0.447 -1.971 1 98.9 118 ASN B C 1
ATOM 2214 O O . ASN B 1 118 ? 18.106 -0.47 -2.79 1 98.9 118 ASN B O 1
ATOM 2218 N N . LEU B 1 119 ? 19.307 0.634 -1.318 1 98.86 119 LEU B N 1
ATOM 2219 C CA . LEU B 1 119 ? 20.473 -0.228 -1.475 1 98.86 119 LEU B CA 1
ATOM 2220 C C . LEU B 1 119 ? 20.179 -1.638 -0.973 1 98.86 119 LEU B C 1
ATOM 2222 O O . LEU B 1 119 ? 20.591 -2.621 -1.592 1 98.86 119 LEU B O 1
ATOM 2226 N N . LYS B 1 120 ? 19.478 -1.752 0.105 1 98.9 120 LYS B N 1
ATOM 2227 C CA . LYS B 1 120 ? 19.07 -3.059 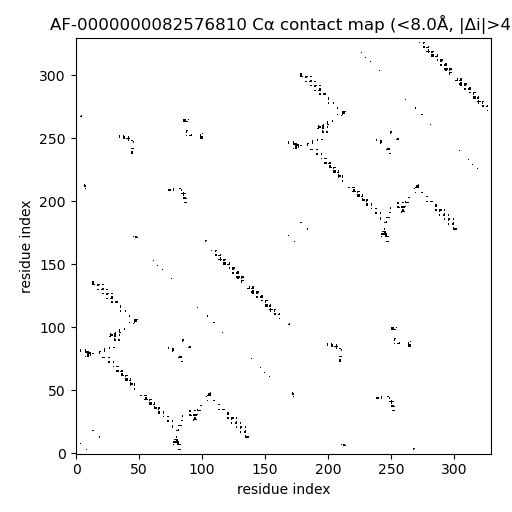0.612 1 98.9 120 LYS B CA 1
ATOM 2228 C C . LYS B 1 120 ? 18.115 -3.751 -0.356 1 98.9 120 LYS B C 1
ATOM 2230 O O . LYS B 1 120 ? 18.185 -4.967 -0.543 1 98.9 120 LYS B O 1
ATOM 2235 N N . LEU B 1 121 ? 17.226 -2.977 -0.959 1 98.88 121 LEU B N 1
ATOM 2236 C CA . LEU B 1 121 ? 16.305 -3.54 -1.94 1 98.88 121 LEU B CA 1
ATOM 2237 C C . LEU B 1 121 ? 17.059 -4.058 -3.16 1 98.88 121 LEU B C 1
ATOM 2239 O O . LEU B 1 121 ? 16.703 -5.097 -3.72 1 98.88 121 LEU B O 1
ATOM 2243 N N . ILE B 1 122 ? 18.082 -3.316 -3.598 1 98.85 122 ILE B N 1
ATOM 2244 C CA . ILE B 1 122 ? 18.934 -3.757 -4.697 1 98.85 122 ILE B CA 1
ATOM 2245 C C . ILE B 1 122 ? 19.55 -5.113 -4.361 1 98.85 122 ILE B C 1
ATOM 2247 O O . ILE B 1 122 ? 19.568 -6.019 -5.198 1 98.85 122 ILE B O 1
ATOM 2251 N N . GLU B 1 123 ? 20.006 -5.306 -3.126 1 98.81 123 GLU B N 1
ATOM 2252 C CA . GLU B 1 123 ? 20.547 -6.588 -2.686 1 98.81 123 GLU B CA 1
ATOM 2253 C C . GLU B 1 123 ? 19.49 -7.687 -2.755 1 98.81 123 GLU B C 1
ATOM 2255 O O . GLU B 1 123 ? 19.786 -8.815 -3.154 1 98.81 123 GLU B O 1
ATOM 2260 N N . SER B 1 124 ? 18.334 -7.378 -2.334 1 98.67 124 SER B N 1
ATOM 2261 C CA . SER B 1 124 ? 17.229 -8.327 -2.408 1 98.67 124 SER B CA 1
ATOM 2262 C C . SER B 1 124 ? 16.955 -8.746 -3.849 1 98.67 124 SER B C 1
ATOM 2264 O O . SER B 1 124 ? 16.718 -9.924 -4.124 1 98.67 124 SER B O 1
ATOM 2266 N N . PHE B 1 125 ? 16.951 -7.773 -4.794 1 98.84 125 PHE B N 1
ATOM 2267 C CA . PHE B 1 125 ? 16.718 -8.071 -6.202 1 98.84 125 PHE B CA 1
ATOM 2268 C C . PHE B 1 125 ? 17.84 -8.933 -6.766 1 98.84 125 PHE B C 1
ATOM 2270 O O . PHE B 1 125 ? 17.604 -9.785 -7.625 1 98.84 125 PHE B O 1
ATOM 2277 N N . ARG B 1 126 ? 19.047 -8.743 -6.291 1 98.71 126 ARG B N 1
ATOM 2278 C CA . ARG B 1 126 ? 20.153 -9.594 -6.718 1 98.71 126 ARG B CA 1
ATOM 2279 C C . ARG B 1 126 ? 19.955 -11.029 -6.242 1 98.71 126 ARG B C 1
ATOM 2281 O O . ARG B 1 126 ? 20.309 -11.977 -6.946 1 98.71 126 ARG B O 1
ATOM 2288 N N . THR B 1 127 ? 19.45 -11.166 -5.021 1 98.7 127 THR B N 1
ATOM 2289 C CA . THR B 1 127 ? 19.101 -12.488 -4.513 1 98.7 127 THR B CA 1
ATOM 2290 C C . THR B 1 127 ? 18.04 -13.143 -5.393 1 98.7 127 THR B C 1
ATOM 2292 O O . THR B 1 127 ? 18.134 -14.331 -5.708 1 98.7 127 THR B O 1
ATOM 2295 N N . VAL B 1 128 ? 17.047 -12.421 -5.807 1 98.75 128 VAL B N 1
ATOM 2296 C CA . VAL B 1 128 ? 16.015 -12.919 -6.71 1 98.75 128 VAL B CA 1
ATOM 2297 C C . VAL B 1 128 ? 16.649 -13.364 -8.026 1 98.75 128 VAL B C 1
ATOM 2299 O O . VAL B 1 128 ? 16.335 -14.439 -8.541 1 98.75 128 VAL B O 1
ATOM 2302 N N . LYS B 1 129 ? 17.508 -12.485 -8.565 1 98.76 129 LYS B N 1
ATOM 2303 C CA . LYS B 1 129 ? 18.165 -12.789 -9.833 1 98.76 129 LYS B CA 1
ATOM 2304 C C . LYS B 1 129 ? 18.938 -14.102 -9.75 1 98.76 129 LYS B C 1
ATOM 2306 O O . LYS B 1 129 ? 18.819 -14.956 -10.632 1 98.76 129 LYS B O 1
ATOM 2311 N N . GLN B 1 130 ? 19.706 -14.295 -8.726 1 98.59 130 GLN B N 1
ATOM 2312 C CA . GLN B 1 130 ? 20.496 -15.509 -8.549 1 98.59 130 GLN B CA 1
ATOM 2313 C C . GLN B 1 130 ? 19.599 -16.74 -8.451 1 98.59 130 GLN B C 1
ATOM 2315 O O . GLN B 1 130 ? 19.866 -17.76 -9.089 1 98.59 130 GLN B O 1
ATOM 2320 N N . ALA B 1 131 ? 18.54 -16.672 -7.617 1 98.44 131 ALA B N 1
ATOM 2321 C CA . ALA B 1 131 ? 17.598 -17.782 -7.492 1 98.44 131 ALA B CA 1
ATOM 2322 C C . ALA B 1 131 ? 16.978 -18.128 -8.843 1 98.44 131 ALA B C 1
ATOM 2324 O O . ALA B 1 131 ? 16.807 -19.305 -9.171 1 98.44 131 ALA B O 1
ATOM 2325 N N . ALA B 1 132 ? 16.606 -17.104 -9.631 1 98.58 132 ALA B N 1
ATOM 2326 C CA . ALA B 1 132 ? 15.987 -17.299 -10.94 1 98.58 132 ALA B CA 1
ATOM 2327 C C . ALA B 1 132 ? 16.953 -17.974 -11.908 1 98.58 132 ALA B C 1
ATOM 2329 O O . ALA B 1 132 ? 16.57 -18.892 -12.638 1 98.58 132 ALA B O 1
ATOM 2330 N N . GLU B 1 133 ? 18.177 -17.491 -11.887 1 98.28 133 GLU B N 1
ATOM 2331 C CA . GLU B 1 133 ? 19.196 -18.083 -12.748 1 98.28 133 GLU B CA 1
ATOM 2332 C C . GLU B 1 133 ? 19.444 -19.545 -12.385 1 98.28 133 GLU B C 1
ATOM 2334 O O . GLU B 1 133 ? 19.509 -20.406 -13.264 1 98.28 133 GLU B O 1
ATOM 2339 N N . ASP B 1 134 ? 19.564 -19.858 -11.148 1 97.99 134 ASP B N 1
ATOM 2340 C CA . ASP B 1 134 ? 19.773 -21.223 -10.675 1 97.99 134 ASP B CA 1
ATOM 2341 C C . ASP B 1 134 ? 18.606 -22.125 -11.069 1 97.99 134 ASP B C 1
ATOM 2343 O O . ASP B 1 134 ? 18.794 -23.318 -11.318 1 97.99 134 ASP B O 1
ATOM 2347 N N . ALA B 1 135 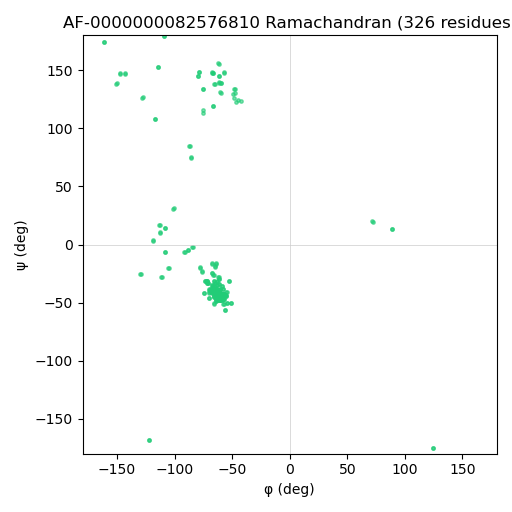? 17.433 -21.547 -11.176 1 97.45 135 ALA B N 1
ATOM 2348 C CA . ALA B 1 135 ? 16.22 -22.31 -11.46 1 97.45 135 ALA B CA 1
ATOM 2349 C C . ALA B 1 135 ? 15.961 -22.39 -12.962 1 97.45 135 ALA B C 1
ATOM 2351 O O . ALA B 1 135 ? 15.003 -23.031 -13.4 1 97.45 135 ALA B O 1
ATOM 2352 N N . GLY B 1 136 ? 16.783 -21.646 -13.765 1 97.31 136 GLY B N 1
ATOM 2353 C CA . GLY B 1 136 ? 16.533 -21.571 -15.196 1 97.31 136 GLY B CA 1
ATOM 2354 C C . GLY B 1 136 ? 15.314 -20.738 -15.546 1 97.31 136 GLY B C 1
ATOM 2355 O O . GLY B 1 136 ? 14.701 -20.936 -16.596 1 97.31 136 GLY B O 1
ATOM 2356 N N . ASP B 1 137 ? 14.852 -19.915 -14.722 1 97.64 137 ASP B N 1
ATOM 2357 C CA . ASP B 1 137 ? 13.718 -19.017 -14.916 1 97.64 137 ASP B CA 1
ATOM 2358 C C . ASP B 1 137 ? 14.158 -17.712 -15.577 1 97.64 137 ASP B C 1
ATOM 2360 O O . ASP B 1 137 ? 14.293 -16.686 -14.908 1 97.64 137 ASP B O 1
ATOM 2364 N N . ASN B 1 138 ? 14.261 -17.619 -16.881 1 97.42 138 ASN B N 1
ATOM 2365 C CA . ASN B 1 138 ? 14.8 -16.481 -17.617 1 97.42 138 ASN B CA 1
ATOM 2366 C C . ASN B 1 138 ? 13.858 -15.282 -17.565 1 97.42 138 ASN B C 1
ATOM 2368 O O . ASN B 1 138 ? 14.303 -14.134 -17.621 1 97.42 138 ASN B O 1
ATOM 2372 N N . ALA B 1 139 ? 12.556 -15.554 -17.527 1 97.53 139 ALA B N 1
ATOM 2373 C CA . ALA B 1 139 ? 11.589 -14.461 -17.462 1 97.53 139 ALA B CA 1
ATOM 2374 C C . ALA B 1 139 ? 11.793 -13.622 -16.204 1 97.53 139 ALA B C 1
ATOM 2376 O O . ALA B 1 139 ? 11.863 -12.393 -16.275 1 97.53 139 ALA B O 1
ATOM 2377 N N . THR B 1 140 ? 11.927 -14.291 -15.032 1 98.22 140 THR B N 1
ATOM 2378 C CA . THR B 1 140 ? 12.173 -13.58 -13.782 1 98.22 140 THR B CA 1
ATOM 2379 C C . THR B 1 140 ? 13.538 -12.898 -13.807 1 98.22 140 THR B C 1
ATOM 2381 O O . THR B 1 140 ? 13.667 -11.74 -13.405 1 98.22 140 THR B O 1
ATOM 2384 N N . SER B 1 141 ? 14.553 -13.614 -14.267 1 98.27 141 SER B N 1
ATOM 2385 C CA . SER B 1 141 ? 15.9 -13.058 -14.348 1 98.27 141 SER B CA 1
ATOM 2386 C C . SER B 1 141 ? 15.917 -11.767 -15.16 1 98.27 141 SER B C 1
ATOM 2388 O O . SER B 1 141 ? 16.601 -10.808 -14.797 1 98.27 141 SER B O 1
ATOM 2390 N N . GLY B 1 142 ? 15.184 -11.727 -16.235 1 98.21 142 GLY B N 1
ATOM 2391 C CA . GLY B 1 142 ? 15.142 -10.557 -17.098 1 98.21 142 GLY B CA 1
ATOM 2392 C C . GLY B 1 142 ? 14.425 -9.377 -16.469 1 98.21 142 GLY B C 1
ATOM 2393 O O . GLY B 1 142 ? 14.933 -8.254 -16.486 1 98.21 142 GLY B O 1
ATOM 2394 N N . ILE B 1 143 ? 13.293 -9.567 -15.888 1 97.97 143 ILE B N 1
ATOM 2395 C CA . ILE B 1 143 ? 12.455 -8.468 -15.42 1 97.97 143 ILE B CA 1
ATOM 2396 C C . ILE B 1 143 ? 13.084 -7.828 -14.185 1 97.97 143 ILE B C 1
ATOM 2398 O O . ILE B 1 143 ? 12.973 -6.617 -13.982 1 97.97 143 ILE B O 1
ATOM 2402 N N . VAL B 1 144 ? 13.775 -8.618 -13.402 1 98.63 144 VAL B N 1
ATOM 2403 C CA . VAL B 1 144 ? 14.345 -8.099 -12.163 1 98.63 144 VAL B CA 1
ATOM 2404 C C . VAL B 1 144 ? 15.451 -7.096 -12.482 1 98.63 144 VAL B C 1
ATOM 2406 O O . VAL B 1 144 ? 15.743 -6.207 -11.678 1 98.63 144 VAL B O 1
ATOM 2409 N N . ASP B 1 145 ? 16.086 -7.173 -13.65 1 98.52 145 ASP B N 1
ATOM 2410 C CA . ASP B 1 145 ? 17.099 -6.211 -14.072 1 98.52 145 ASP B CA 1
ATOM 2411 C C . ASP B 1 145 ? 16.528 -4.795 -14.113 1 98.52 145 ASP B C 1
ATOM 2413 O O . ASP B 1 145 ? 17.18 -3.844 -13.675 1 98.52 145 ASP B O 1
ATOM 2417 N N . GLU B 1 146 ? 15.338 -4.705 -14.635 1 98.36 146 GLU B N 1
ATOM 2418 C CA . GLU B 1 146 ? 14.686 -3.402 -14.716 1 98.36 146 GLU B CA 1
ATOM 2419 C C . GLU B 1 146 ? 14.392 -2.845 -13.326 1 98.36 146 GLU B C 1
ATOM 2421 O O . GLU B 1 146 ? 14.592 -1.655 -13.073 1 98.36 146 GLU B O 1
ATOM 2426 N N . TRP B 1 147 ? 13.941 -3.687 -12.435 1 98.77 147 TRP B N 1
ATOM 2427 C CA . TRP B 1 147 ? 13.643 -3.252 -11.075 1 98.77 147 TRP B CA 1
ATOM 2428 C C . TRP B 1 147 ? 14.911 -2.8 -10.358 1 98.77 147 TRP B C 1
ATOM 2430 O O . TRP B 1 147 ? 14.895 -1.812 -9.62 1 98.77 147 TRP B O 1
ATOM 2440 N N . THR B 1 148 ? 16.002 -3.544 -10.557 1 98.84 148 THR B N 1
ATOM 2441 C CA . THR B 1 148 ? 17.292 -3.174 -9.987 1 98.84 148 THR B CA 1
ATOM 2442 C C . THR B 1 148 ? 17.727 -1.797 -10.483 1 98.84 148 THR B C 1
ATOM 2444 O O . THR B 1 148 ? 18.133 -0.946 -9.689 1 98.84 148 THR B O 1
ATOM 2447 N N . ASP B 1 149 ? 17.606 -1.546 -11.769 1 98.76 149 ASP B N 1
ATOM 2448 C CA . ASP B 1 149 ? 17.99 -0.269 -12.362 1 98.76 149 ASP B CA 1
ATOM 2449 C C . ASP B 1 149 ? 17.182 0.88 -11.762 1 98.76 149 ASP B C 1
ATOM 2451 O O . ASP B 1 149 ? 17.732 1.941 -11.46 1 98.76 149 ASP B O 1
ATOM 2455 N N . GLN B 1 150 ? 15.904 0.71 -11.607 1 98.76 150 GLN B N 1
ATOM 2456 C CA . GLN B 1 150 ? 15.04 1.716 -10.998 1 98.76 150 GLN B CA 1
ATOM 2457 C C . GLN B 1 150 ? 15.488 2.037 -9.575 1 98.76 150 GLN B C 1
ATOM 2459 O O . GLN B 1 150 ? 15.551 3.205 -9.186 1 98.76 150 GLN B O 1
ATOM 2464 N N . ALA B 1 151 ? 15.8 0.992 -8.781 1 98.86 151 ALA B N 1
ATOM 2465 C CA . ALA B 1 151 ? 16.233 1.193 -7.401 1 98.86 151 ALA B CA 1
ATOM 2466 C C . ALA B 1 151 ? 17.58 1.907 -7.347 1 98.86 151 ALA B C 1
ATOM 2468 O O . ALA B 1 151 ? 17.81 2.748 -6.474 1 98.86 151 ALA B O 1
ATOM 2469 N N . GLU B 1 152 ? 18.47 1.566 -8.246 1 98.84 152 GLU B N 1
ATOM 2470 C CA . GLU B 1 152 ? 19.763 2.239 -8.332 1 98.84 152 GLU B CA 1
ATOM 2471 C C . GLU B 1 152 ? 19.594 3.717 -8.674 1 98.84 152 GLU B C 1
ATOM 2473 O O . GLU B 1 152 ? 20.291 4.571 -8.123 1 98.84 152 GLU B O 1
ATOM 2478 N N . GLU B 1 153 ? 18.709 4.025 -9.578 1 98.78 153 GLU B N 1
ATOM 2479 C CA . GLU B 1 153 ? 18.432 5.418 -9.918 1 98.78 153 GLU B CA 1
ATOM 2480 C C . GLU B 1 153 ? 17.904 6.186 -8.71 1 98.78 153 GLU B C 1
ATOM 2482 O O . GLU B 1 153 ? 18.325 7.316 -8.454 1 98.78 153 GLU B O 1
ATOM 2487 N N . ARG B 1 154 ? 16.991 5.608 -7.991 1 98.77 154 ARG B N 1
ATOM 2488 C CA . ARG B 1 154 ? 16.461 6.272 -6.805 1 98.77 154 ARG B CA 1
ATOM 2489 C C . ARG B 1 154 ? 17.562 6.522 -5.78 1 98.77 154 ARG B C 1
ATOM 2491 O O . ARG B 1 154 ? 17.643 7.608 -5.201 1 98.77 154 ARG B O 1
ATOM 2498 N N . ALA B 1 155 ? 18.419 5.459 -5.517 1 98.67 155 ALA B N 1
ATOM 2499 C CA . ALA B 1 155 ? 19.529 5.623 -4.582 1 98.67 155 ALA B CA 1
ATOM 2500 C C . ALA B 1 155 ? 20.453 6.756 -5.019 1 98.67 155 ALA B C 1
ATOM 2502 O O . ALA B 1 155 ? 20.907 7.549 -4.192 1 98.67 155 ALA B O 1
ATOM 2503 N N . TRP B 1 156 ? 20.669 6.869 -6.333 1 98.44 156 TRP B N 1
ATOM 2504 C CA . TRP B 1 156 ? 21.502 7.921 -6.907 1 98.44 156 TRP B CA 1
ATOM 2505 C C . TRP B 1 156 ? 20.894 9.296 -6.652 1 98.44 156 TRP B C 1
ATOM 2507 O O . TRP B 1 156 ? 21.578 10.206 -6.178 1 98.44 156 TRP B O 1
ATOM 2517 N N . PHE B 1 157 ? 19.619 9.482 -6.926 1 98.25 157 PHE B N 1
ATOM 2518 C CA . PHE B 1 157 ? 18.937 10.759 -6.745 1 98.25 157 PHE B CA 1
ATOM 2519 C C . PHE B 1 157 ? 18.957 11.181 -5.281 1 98.25 157 PHE B C 1
ATOM 2521 O O . PHE B 1 157 ? 19.182 12.352 -4.97 1 98.25 157 PHE B O 1
ATOM 2528 N N . LEU B 1 158 ? 18.78 10.219 -4.407 1 98.26 158 LEU B N 1
ATOM 2529 C CA . LEU B 1 158 ? 18.77 10.506 -2.977 1 98.26 158 LEU B CA 1
ATOM 2530 C C . LEU B 1 158 ? 20.161 10.903 -2.493 1 98.26 158 LEU B C 1
ATOM 2532 O O . LEU B 1 158 ? 20.299 11.8 -1.658 1 98.26 158 LEU B O 1
ATOM 2536 N N . PHE B 1 159 ? 21.178 10.244 -3.001 1 96.93 159 PHE B N 1
ATOM 2537 C CA . PHE B 1 159 ? 22.564 10.582 -2.698 1 96.93 159 PHE B CA 1
ATOM 2538 C C . PHE B 1 159 ? 22.875 12.016 -3.112 1 96.93 159 PHE B C 1
ATOM 2540 O O . PHE B 1 159 ? 23.423 12.79 -2.324 1 96.93 159 PHE B O 1
ATOM 2547 N N . GLU B 1 160 ? 22.476 12.395 -4.319 1 95.98 160 GLU B N 1
ATOM 2548 C CA . GLU B 1 160 ? 22.757 13.734 -4.829 1 95.98 160 GLU B CA 1
ATOM 2549 C C . GLU B 1 160 ? 21.996 14.796 -4.042 1 95.98 160 GLU B C 1
ATOM 2551 O O . GLU B 1 160 ? 22.546 15.851 -3.72 1 95.98 160 GLU B O 1
ATOM 2556 N N . ALA B 1 161 ? 20.768 14.535 -3.728 1 94.17 161 ALA B N 1
ATOM 2557 C CA . ALA B 1 161 ? 19.915 15.485 -3.02 1 94.17 161 ALA B CA 1
ATOM 2558 C C . ALA B 1 161 ? 20.422 15.725 -1.601 1 94.17 161 ALA B C 1
ATOM 2560 O O . ALA B 1 161 ? 20.128 16.759 -0.996 1 94.17 161 ALA B O 1
ATOM 2561 N N . SER B 1 162 ? 21.13 14.729 -1.043 1 90.76 162 SER B N 1
ATOM 2562 C CA . SER B 1 162 ? 21.582 14.812 0.342 1 90.76 162 SER B CA 1
ATOM 2563 C C . SER B 1 162 ? 22.942 15.496 0.44 1 90.76 162 SER B C 1
ATOM 2565 O O . SER B 1 162 ? 23.458 15.707 1.539 1 90.76 162 SER B O 1
ATOM 2567 N N . ARG B 1 163 ? 23.503 15.804 -0.685 1 87.64 163 ARG B N 1
ATOM 2568 C CA . ARG B 1 163 ? 24.822 16.427 -0.658 1 87.64 163 ARG B CA 1
ATOM 2569 C C . ARG B 1 163 ? 24.756 17.822 -0.045 1 87.64 163 ARG B C 1
ATOM 2571 O O . ARG B 1 163 ? 23.8 18.564 -0.28 1 87.64 163 ARG B O 1
ATOM 2578 N N . LYS B 1 164 ? 25.481 18.001 1.055 1 72.83 164 LYS B N 1
ATOM 2579 C CA . LYS B 1 164 ? 25.59 19.304 1.704 1 72.83 164 LYS B CA 1
ATOM 2580 C C . LYS B 1 164 ? 26.517 20.231 0.922 1 72.83 164 LYS B C 1
ATOM 2582 O O . LYS B 1 164 ? 27.481 19.777 0.303 1 72.83 164 LYS B O 1
ATOM 2587 N N . GLY B 1 165 ? 25.974 21.349 0.378 1 52.56 165 GLY B N 1
ATOM 2588 C CA . GLY B 1 165 ? 26.865 22.335 -0.212 1 52.56 165 GLY B CA 1
ATOM 2589 C C . GLY B 1 165 ? 28.084 22.624 0.642 1 52.56 165 GLY B C 1
ATOM 2590 O O . GLY B 1 165 ? 28.09 22.34 1.842 1 52.56 165 GLY B O 1
#

pLDDT: mean 96.05, std 7.49, range [41.22, 98.93]

Organism: NCBI:txid68569

Secondary structure (DSSP, 8-state):
-----GGG----SS-HHHHHHHHHHHHHHHHHHHHHHHHHHHHHHH--STTHHHHHHHHHHHHHHHHTTHHHHHHHHHHTT-----SHHHHHHH--SPP---S---HHHHHHHHHHHHHHHHHHHHHHHHHHHHTT-HHHHHHHHHHHHHHHHHHHHHHHHT---/-----GGG----SS-HHHHHHHHHHHHHHHHHHHHHHHHHHHHHHH--STTHHHHHHHHHHHHHHHHTTHHHHHHHHHHTT-----SHHHHHHH--SPP---S---HHHHHHHHHHHHHHHHHHHHHHHHHHHHTT-HHHHHHHHHHHHHHHHHHHHHHHHT---

Foldseek 3Di:
DPPDDPVLQADDPFDPVLLVQLLLLLQLLLLLLVQLLVLLVVCLVAADDDCNVVSNVLSVVLSCVSVVCNVVSQVVSSNNRHHHADDPVSSVVRYPQDDDPDPDDYPLRSLVSSLVSLVVSLVSLVSSLVSCVVRVNVVSNVVSVVVSVSSVVSSVVSVVVNDDD/DPDDDPVLQADDPFDPVLLVQLLLLLQLLLLLLVQLLVLLVVCLVAADDDCNVVSNVLSVVLSVVSVVCNVVSQVVSSNNRHHHADDPVSSVVRYPDDHDPDPDDYPLRSLVSSLVSLVVSLVSLVSSLVSCVVRVNVVSNVVSVVVSVSSVVSSVVSVVVNDDD

Nearest PDB structures (foldseek):
  2c2f-assembly1_A  TM=9.167E-01  e=1.055E-09  Deinococcus radiodurans R1 = ATCC 13939 = DSM 20539
  1moj-assembly1_A  TM=9.069E-01  e=4.372E-09  Halobacterium salinarum
  6lkp-assembly1_C  TM=9.509E-01  e=1.166E-08  Leptolyngbya sp. O-77
  2vxx-assembly1_B  TM=9.554E-01  e=1.489E-08  Synechococcus elongatus
  5hjf-assembly1_D  TM=9.374E-01  e=1.418E-08  Nostoc punctiforme

Sequence (330 aa):
MADTNAALRTPTDLNRNDAKSVADALNSALADCFALYLKTKNFHWHVSGPHFRDYHLLLDDQAAQIYGITDAIAERVRKTGNVTLRSIGDIARRQTLTDNDADYVAPGDMLAELREDNLKLIESFRTVKQAAEDAGDNATSGIVDEWTDQAEERAWFLFEASRKGMADTNAALRTPTDLNRNDAKSVADALNSALADCFALYLKTKNFHWHVSGPHFRDYHLLLDDQAAQIYGITDAIAERVRKTGNVTLRSIGDIARRQTLTDNDADYVAPGDMLAELREDNLKLIESFRTVKQAAEDAGDNATSGIVDEWTDQAEERAWFLFEASRKG

Solvent-accessible surface area (backbone atoms only — not comparable to full-atom values): 17282 Å² total; per-residue (Å²): 128,81,75,72,48,77,83,52,53,40,78,58,94,57,54,66,72,39,44,47,53,28,33,53,37,44,44,35,42,44,21,31,39,55,45,50,25,39,39,33,45,25,48,33,69,59,54,55,63,97,59,32,70,63,50,35,52,52,29,48,54,51,25,51,57,46,53,67,46,47,61,59,50,45,49,53,26,32,58,55,26,42,79,58,72,30,27,62,67,51,31,66,75,48,32,79,67,78,76,60,78,68,86,71,70,57,58,65,58,50,34,52,50,52,24,52,51,29,52,52,48,38,52,40,42,51,52,27,33,50,37,16,55,76,41,67,36,61,71,59,35,55,54,42,52,57,55,37,50,54,33,50,49,52,27,50,53,29,53,62,71,54,55,76,130,128,82,76,72,49,74,82,51,52,40,77,57,94,56,55,67,70,40,44,46,53,27,33,52,36,43,44,36,42,44,20,30,40,53,45,49,26,39,40,34,46,24,47,33,69,61,53,56,64,97,57,30,68,62,50,35,52,51,28,48,54,52,26,51,57,45,55,68,46,46,61,59,48,44,50,53,25,33,59,54,26,41,80,60,72,31,27,64,67,51,33,64,73,49,32,80,67,78,77,60,80,69,87,71,69,57,56,64,56,49,35,51,50,51,25,52,51,30,52,51,48,38,53,39,41,50,51,28,34,52,38,16,56,76,42,68,35,60,70,58,34,55,55,42,52,57,55,34,51,54,32,49,50,50,28,48,52,30,53,60,70,55,55,74,129

Radius of gyration: 20.6 Å; Cα contacts (8 Å, |Δi|>4): 465; chains: 2; bounding box: 55×56×40 Å